Protein AF-A0A959EYP6-F1 (afdb_monomer)

Nearest PDB structures (foldseek):
  8vil-assembly1_A  TM=7.111E-01  e=5.397E-04  Crocosphaera subtropica ATCC 51142
  8vik-assembly1_A  TM=7.046E-01  e=1.154E-03  Crocosphaera subtropica ATCC 51142
  8vil-assembly2_B  TM=7.164E-01  e=3.180E-03  Crocosphaera subtropica ATCC 51142
  8vii-assembly1_A  TM=6.605E-01  e=1.798E-03  Crocosphaera subtropica ATCC 51142
  8vih-assembly1_A  TM=6.519E-01  e=2.468E-03  Crocosphaera subtropica ATCC 51142

Solvent-accessible surface area (backbone atoms only — not comparable to full-atom values): 14363 Å² total; per-residue (Å²): 119,64,68,58,50,51,51,52,49,52,52,50,57,52,53,74,69,47,93,65,81,89,85,44,71,69,59,52,52,53,50,50,53,53,50,52,52,54,53,53,55,52,49,56,56,49,53,55,53,49,52,54,52,48,50,54,55,59,64,66,68,76,74,82,93,79,92,71,98,80,84,87,73,93,78,86,52,73,64,63,59,48,52,51,50,50,50,50,50,53,50,51,52,50,52,49,52,50,53,54,51,51,51,52,55,54,52,68,72,69,63,87,74,89,70,80,82,61,67,38,82,43,69,46,50,76,47,75,44,56,49,51,84,76,46,75,91,72,66,53,82,89,30,55,78,54,43,82,44,79,42,70,70,48,69,46,64,73,58,73,65,21,28,50,61,49,45,52,52,18,66,76,71,70,47,82,73,60,62,54,89,85,75,60,69,42,90,37,64,58,49,82,69,53,74,68,52,56,46,51,50,23,51,49,52,16,68,75,64,74,46,92,53,66,80,75,53,72,68,55,46,50,40,53,74,57,42,46,84,72,40,82,77,90,96

Mean predicted aligned error: 16.3 Å

Structure (mmCIF, N/CA/C/O backbone):
data_AF-A0A959EYP6-F1
#
_entry.id   AF-A0A959EYP6-F1
#
loop_
_atom_site.group_PDB
_atom_site.id
_atom_site.type_symbol
_atom_site.label_atom_id
_atom_site.label_alt_id
_atom_site.label_comp_id
_atom_site.label_asym_id
_atom_site.label_entity_id
_atom_site.label_seq_id
_atom_site.pdbx_PDB_ins_code
_atom_site.Cartn_x
_atom_site.Cartn_y
_atom_site.Cartn_z
_atom_site.occupancy
_atom_site.B_iso_or_equiv
_atom_site.auth_seq_id
_atom_site.auth_comp_id
_atom_site.auth_asym_id
_atom_site.auth_atom_id
_atom_site.pdbx_PDB_model_num
ATOM 1 N N . PRO A 1 1 ? -10.376 -6.838 43.721 1.00 54.31 1 PRO A N 1
ATOM 2 C CA . PRO A 1 1 ? -9.322 -7.881 43.788 1.00 54.31 1 PRO A CA 1
ATOM 3 C C . PRO A 1 1 ? -9.730 -9.249 43.209 1.00 54.31 1 PRO A C 1
ATOM 5 O O . PRO A 1 1 ? -9.002 -9.771 42.375 1.00 54.31 1 PRO A O 1
ATOM 8 N N . GLU A 1 2 ? -10.848 -9.856 43.640 1.00 39.91 2 GLU A N 1
ATOM 9 C CA . GLU A 1 2 ? -11.304 -11.168 43.126 1.00 39.91 2 GLU A CA 1
ATOM 10 C C . GLU A 1 2 ? -12.416 -11.030 42.074 1.00 39.91 2 GLU A C 1
ATOM 12 O O . GLU A 1 2 ? -12.353 -11.661 41.026 1.00 39.91 2 GLU A O 1
ATOM 17 N N . THR A 1 3 ? -13.375 -10.130 42.299 1.00 39.12 3 THR A N 1
ATOM 18 C CA . THR A 1 3 ? -14.434 -9.770 41.338 1.00 39.12 3 THR A CA 1
ATOM 19 C C . THR A 1 3 ? -13.871 -9.179 40.048 1.00 39.12 3 THR A C 1
ATOM 21 O O . THR A 1 3 ? -14.223 -9.617 38.963 1.00 39.12 3 THR A O 1
ATOM 24 N N . GLU A 1 4 ? -12.924 -8.259 40.177 1.00 43.75 4 GLU A N 1
ATOM 25 C CA . GLU A 1 4 ? -12.146 -7.650 39.091 1.00 43.75 4 GLU A CA 1
ATOM 26 C C . GLU A 1 4 ? -11.368 -8.697 38.274 1.00 43.75 4 GLU A C 1
ATOM 28 O O . GLU A 1 4 ? -11.377 -8.696 37.048 1.00 43.75 4 GLU A O 1
ATOM 33 N N . ARG A 1 5 ? -10.773 -9.682 38.956 1.00 48.25 5 ARG A N 1
ATOM 34 C CA . ARG A 1 5 ? -10.039 -10.778 38.317 1.00 48.25 5 ARG A CA 1
ATOM 35 C C . ARG A 1 5 ? -10.971 -11.750 37.583 1.00 48.25 5 ARG A C 1
ATOM 37 O O . ARG A 1 5 ? -10.599 -12.270 36.535 1.00 48.25 5 ARG A O 1
ATOM 44 N N . LEU A 1 6 ? -12.172 -11.984 38.112 1.00 46.47 6 LEU A N 1
ATOM 45 C CA . LEU A 1 6 ? -13.208 -12.797 37.468 1.00 46.47 6 LEU A CA 1
ATOM 46 C C . LEU A 1 6 ? -13.852 -12.078 36.277 1.00 46.47 6 LEU A C 1
ATOM 48 O O . LEU A 1 6 ? -14.117 -12.723 35.267 1.00 46.47 6 LEU A O 1
ATOM 52 N N . ALA A 1 7 ? -14.066 -10.764 36.372 1.00 46.81 7 ALA A N 1
ATOM 53 C CA . ALA A 1 7 ? -14.532 -9.941 35.259 1.00 46.81 7 ALA A CA 1
ATOM 54 C C . ALA A 1 7 ? -13.510 -9.956 34.117 1.00 46.81 7 ALA A C 1
ATOM 56 O O . ALA A 1 7 ? -13.865 -10.260 32.981 1.00 46.81 7 ALA A O 1
ATOM 57 N N . ARG A 1 8 ? -12.227 -9.767 34.444 1.00 52.91 8 ARG A N 1
ATOM 58 C CA . ARG A 1 8 ? -11.123 -9.868 33.486 1.00 52.91 8 ARG A CA 1
ATOM 59 C C . ARG A 1 8 ? -11.062 -11.232 32.800 1.00 52.91 8 ARG A C 1
ATOM 61 O O . ARG A 1 8 ? -10.976 -11.298 31.581 1.00 52.91 8 ARG A O 1
ATOM 68 N N . GLN A 1 9 ? -11.165 -12.321 33.564 1.00 56.22 9 GLN A N 1
ATOM 69 C CA . GLN A 1 9 ? -11.183 -13.668 32.988 1.00 56.22 9 GLN A CA 1
ATOM 70 C C . GLN A 1 9 ? -12.395 -13.881 32.069 1.00 56.22 9 GLN A C 1
ATOM 72 O O . GLN A 1 9 ? -12.248 -14.448 30.997 1.00 56.22 9 GLN A O 1
ATOM 77 N N . ALA A 1 10 ? -13.576 -13.389 32.450 1.00 50.47 10 ALA A N 1
ATOM 78 C CA . ALA A 1 10 ? -14.779 -13.523 31.633 1.00 50.47 10 ALA A CA 1
ATOM 79 C C . ALA A 1 10 ? -14.700 -12.729 30.317 1.00 50.47 10 ALA A C 1
ATOM 81 O O . ALA A 1 10 ? -15.213 -13.196 29.304 1.00 50.47 10 ALA A O 1
ATOM 82 N N . VAL A 1 11 ? -14.051 -11.560 30.314 1.00 53.75 11 VAL A N 1
ATOM 83 C CA . VAL A 1 11 ? -13.790 -10.781 29.091 1.00 53.75 11 VAL A CA 1
ATOM 84 C C . VAL A 1 11 ? -12.824 -11.529 28.174 1.00 53.75 11 VAL A C 1
ATOM 86 O O . VAL A 1 11 ? -13.101 -11.657 26.985 1.00 53.75 11 VAL A O 1
ATOM 89 N N . LEU A 1 12 ? -11.739 -12.079 28.726 1.00 55.91 12 LEU A N 1
ATOM 90 C CA . LEU A 1 12 ? -10.779 -12.883 27.964 1.00 55.91 12 LEU A CA 1
ATOM 91 C C . LEU A 1 12 ? -11.432 -14.131 27.357 1.00 55.91 12 LEU A C 1
ATOM 93 O O . LEU A 1 12 ? -11.252 -14.388 26.173 1.00 55.91 12 LEU A O 1
ATOM 97 N N . ASP A 1 13 ? -12.267 -14.843 28.118 1.00 60.34 13 ASP A N 1
ATOM 98 C CA . ASP A 1 13 ? -12.989 -16.024 27.629 1.00 60.34 13 ASP A CA 1
ATOM 99 C C . ASP A 1 13 ? -13.982 -15.672 26.497 1.00 60.34 13 ASP A C 1
ATOM 101 O O . ASP A 1 13 ? -14.207 -16.473 25.588 1.00 60.34 13 ASP A O 1
ATOM 105 N N . VAL A 1 14 ? -14.590 -14.477 26.532 1.00 55.47 14 VAL A N 1
ATOM 106 C CA . VAL A 1 14 ? -15.456 -13.980 25.446 1.00 55.47 14 VAL A CA 1
ATOM 107 C C . VAL A 1 14 ? -14.628 -13.619 24.216 1.00 55.47 14 VAL A C 1
ATOM 109 O O . VAL A 1 14 ? -15.027 -13.967 23.108 1.00 55.47 14 VAL A O 1
ATOM 112 N N . LEU A 1 15 ? -13.477 -12.973 24.391 1.00 53.00 15 LEU A N 1
ATOM 113 C CA . LEU A 1 15 ? -12.586 -12.610 23.289 1.00 53.00 15 LEU A CA 1
ATOM 114 C C . LEU A 1 15 ? -11.995 -13.839 22.592 1.00 53.00 15 LEU A C 1
ATOM 116 O O . LEU A 1 15 ? -12.003 -13.885 21.368 1.00 53.00 15 LEU A O 1
ATOM 120 N N . ASP A 1 16 ? -11.597 -14.866 23.346 1.00 56.09 16 ASP A N 1
ATOM 121 C CA . ASP A 1 16 ? -11.135 -16.149 22.796 1.00 56.09 16 ASP A CA 1
ATOM 122 C C . ASP A 1 16 ? -12.247 -16.908 22.045 1.00 56.09 16 ASP A C 1
ATOM 124 O O . ASP A 1 16 ? -11.967 -17.759 21.201 1.00 56.09 16 ASP A O 1
ATOM 128 N N . SER A 1 17 ? -13.520 -16.608 22.330 1.00 53.38 17 SER A N 1
ATOM 129 C CA . SER A 1 17 ? -14.670 -17.204 21.632 1.00 53.38 17 SER A CA 1
ATOM 130 C C . SER A 1 17 ? -15.041 -16.504 20.319 1.00 53.38 17 SER A C 1
ATOM 132 O O . SER A 1 17 ? -15.872 -17.017 19.565 1.00 53.38 17 SER A O 1
ATOM 134 N N . ILE A 1 18 ? -14.443 -15.342 20.040 1.00 51.62 18 ILE A N 1
ATOM 135 C CA . ILE A 1 18 ? -14.612 -14.599 18.793 1.00 51.62 18 ILE A CA 1
ATOM 136 C C . ILE A 1 18 ? -13.384 -14.909 17.931 1.00 51.62 18 ILE A C 1
ATOM 138 O O . ILE A 1 18 ? -12.280 -14.480 18.249 1.00 51.62 18 ILE A O 1
ATOM 142 N N . GLU A 1 19 ? -13.560 -15.656 16.835 1.00 48.25 19 GLU A N 1
ATOM 143 C CA . GLU A 1 19 ? -12.498 -15.883 15.841 1.00 48.25 19 GLU A CA 1
ATOM 144 C C . GLU A 1 19 ? -12.135 -14.550 15.160 1.00 48.25 19 GLU A C 1
ATOM 146 O O . GLU A 1 19 ? -12.666 -14.196 14.108 1.00 48.25 19 GLU A O 1
ATOM 151 N N . LEU A 1 20 ? -11.248 -13.775 15.785 1.00 49.91 20 LEU A N 1
ATOM 152 C CA . LEU A 1 20 ? -10.621 -12.609 15.175 1.00 49.91 20 LEU A CA 1
ATOM 153 C C . LEU A 1 20 ? -9.394 -13.072 14.376 1.00 49.91 20 LEU A C 1
ATOM 155 O O . LEU A 1 20 ? -8.594 -13.847 14.912 1.00 49.91 20 LEU A O 1
ATOM 159 N N . PRO A 1 21 ? -9.215 -12.599 13.127 1.00 47.72 21 PRO A N 1
ATOM 160 C CA . PRO A 1 21 ? -8.105 -13.009 12.271 1.00 47.72 21 PRO A CA 1
ATOM 161 C C . PRO A 1 21 ? -6.759 -12.859 12.994 1.00 47.72 21 PRO A C 1
ATOM 163 O O . PRO A 1 21 ? -6.521 -11.881 13.702 1.00 47.72 21 PRO A O 1
ATOM 166 N N . ASP A 1 22 ? -5.902 -13.869 12.843 1.00 48.78 22 ASP A N 1
ATOM 167 C CA . ASP A 1 22 ? -4.800 -14.185 13.765 1.00 48.78 22 ASP A CA 1
ATOM 168 C C . ASP A 1 22 ? -3.642 -13.172 13.836 1.00 48.78 22 ASP A C 1
ATOM 170 O O . ASP A 1 22 ? -2.772 -13.279 14.699 1.00 48.78 22 ASP A O 1
ATOM 174 N N . ASP A 1 23 ? -3.642 -12.134 13.004 1.00 49.34 23 ASP A N 1
ATOM 175 C CA . ASP A 1 23 ? -2.465 -11.294 12.791 1.00 49.34 23 ASP A CA 1
ATOM 176 C C . ASP A 1 23 ? -2.625 -9.868 13.338 1.00 49.34 23 ASP A C 1
ATOM 178 O O . ASP A 1 23 ? -2.729 -8.898 12.591 1.00 49.34 23 ASP A O 1
ATOM 182 N N . SER A 1 24 ? -2.610 -9.727 14.666 1.00 55.03 24 SER A N 1
ATOM 183 C CA . SER A 1 24 ? -1.741 -8.761 15.371 1.00 55.03 24 SER A CA 1
ATOM 184 C C . SER A 1 24 ? -2.086 -8.702 16.864 1.00 55.03 24 SER A C 1
ATOM 186 O O . SER A 1 24 ? -3.067 -8.112 17.317 1.00 55.03 24 SER A O 1
ATOM 188 N N . PHE A 1 25 ? -1.221 -9.300 17.678 1.00 53.19 25 PHE A N 1
ATOM 189 C CA . PHE A 1 25 ? -1.326 -9.298 19.139 1.00 53.19 25 PHE A CA 1
ATOM 190 C C . PHE A 1 25 ? -1.466 -7.881 19.738 1.00 53.19 25 PHE A C 1
ATOM 192 O O . PHE A 1 25 ? -2.203 -7.681 20.697 1.00 53.19 25 PHE A O 1
ATOM 199 N N . ALA A 1 26 ? -0.833 -6.874 19.125 1.00 50.81 26 ALA A N 1
ATOM 200 C CA . ALA A 1 26 ? -0.925 -5.477 19.556 1.00 50.81 26 ALA A CA 1
ATOM 201 C C . ALA A 1 26 ? -2.338 -4.882 19.395 1.00 50.81 26 ALA A C 1
ATOM 203 O O . ALA A 1 26 ? -2.770 -4.079 20.223 1.00 50.81 26 ALA A O 1
ATOM 204 N N . GLN A 1 27 ? -3.076 -5.295 18.362 1.00 53.69 27 GLN A N 1
ATOM 205 C CA . GLN A 1 27 ? -4.458 -4.875 18.147 1.00 53.69 27 GLN A CA 1
ATOM 206 C C . GLN A 1 27 ? -5.393 -5.591 19.132 1.00 53.69 27 GLN A C 1
ATOM 208 O O . GLN A 1 27 ? -6.280 -4.948 19.691 1.00 53.69 27 GLN A O 1
ATOM 213 N N . ARG A 1 28 ? -5.113 -6.868 19.453 1.00 55.03 28 ARG A N 1
ATOM 214 C CA . ARG A 1 28 ? -5.799 -7.615 20.526 1.00 55.03 28 ARG A CA 1
ATOM 215 C C . ARG A 1 28 ? -5.610 -6.951 21.896 1.00 55.03 28 ARG A C 1
ATOM 217 O O . ARG A 1 28 ? -6.592 -6.735 22.595 1.00 55.03 28 ARG A O 1
ATOM 224 N N . GLU A 1 29 ? -4.391 -6.558 22.273 1.00 56.94 29 GLU A N 1
ATOM 225 C CA . GLU A 1 29 ? -4.152 -5.916 23.578 1.00 56.94 29 GLU A CA 1
ATOM 226 C C . GLU A 1 29 ? -4.793 -4.526 23.694 1.00 56.94 29 GLU A C 1
ATOM 228 O O . GLU A 1 29 ? -5.364 -4.200 24.736 1.00 56.94 29 GLU A O 1
ATOM 233 N N . ARG A 1 30 ? -4.776 -3.716 22.625 1.00 59.47 30 ARG A N 1
ATOM 234 C CA . ARG A 1 30 ? -5.478 -2.419 22.614 1.00 59.47 30 ARG A CA 1
ATOM 235 C C . ARG A 1 30 ? -7.000 -2.591 22.703 1.00 59.47 30 ARG A C 1
ATOM 237 O O . ARG A 1 30 ? -7.659 -1.806 23.380 1.00 59.47 30 ARG A O 1
ATOM 244 N N . GLN A 1 31 ? -7.551 -3.625 22.065 1.00 56.88 31 GLN A N 1
ATOM 245 C CA . GLN A 1 31 ? -8.975 -3.966 22.149 1.00 56.88 31 GLN A CA 1
ATOM 246 C C . GLN A 1 31 ? -9.376 -4.454 23.542 1.00 56.88 31 GLN A C 1
ATOM 248 O O . GLN A 1 31 ? -10.406 -4.020 24.055 1.00 56.88 31 GLN A O 1
ATOM 253 N N . VAL A 1 32 ? -8.555 -5.299 24.175 1.00 57.94 32 VAL A N 1
ATOM 254 C CA . VAL A 1 32 ? -8.756 -5.720 25.569 1.00 57.94 32 VAL A CA 1
ATOM 255 C C . VAL A 1 32 ? -8.767 -4.497 26.482 1.00 57.94 32 VAL A C 1
ATOM 257 O O . VAL A 1 32 ? -9.694 -4.355 27.266 1.00 57.94 32 VAL A O 1
ATOM 260 N N . ALA A 1 33 ? -7.812 -3.574 26.333 1.00 56.06 33 ALA A N 1
ATOM 261 C CA . ALA A 1 33 ? -7.723 -2.383 27.179 1.00 56.06 33 ALA A CA 1
ATOM 262 C C . ALA A 1 33 ? -8.930 -1.433 27.028 1.00 56.06 33 ALA A C 1
ATOM 264 O O . ALA A 1 33 ? -9.435 -0.911 28.020 1.00 56.06 33 ALA A O 1
ATOM 265 N N . LEU A 1 34 ? -9.423 -1.227 25.801 1.00 55.81 34 LEU A N 1
ATOM 266 C CA . LEU A 1 34 ? -10.616 -0.409 25.537 1.00 55.81 34 LEU A CA 1
ATOM 267 C C . LEU A 1 34 ? -11.893 -1.046 26.100 1.00 55.81 34 LEU A C 1
ATOM 269 O O . LEU A 1 34 ? -12.722 -0.352 26.689 1.00 55.81 34 LEU A O 1
ATOM 273 N N . LEU A 1 35 ? -12.038 -2.365 25.948 1.00 52.84 35 LEU A N 1
ATOM 274 C CA . LEU A 1 35 ? -13.171 -3.109 26.497 1.00 52.84 35 LEU A CA 1
ATOM 275 C C . LEU A 1 35 ? -13.115 -3.177 28.026 1.00 52.84 35 LEU A C 1
ATOM 277 O O . LEU A 1 35 ? -14.147 -3.002 28.666 1.00 52.84 35 LEU A O 1
ATOM 281 N N . GLU A 1 36 ? -11.933 -3.374 28.617 1.00 56.97 36 GLU A N 1
ATOM 282 C CA . GLU A 1 36 ? -11.720 -3.299 30.067 1.00 56.97 36 GLU A CA 1
ATOM 283 C C . GLU A 1 36 ? -12.153 -1.920 30.595 1.00 56.97 36 GLU A C 1
ATOM 285 O O . GLU A 1 36 ? -12.961 -1.857 31.520 1.00 56.97 36 GLU A O 1
ATOM 290 N N . GLN A 1 37 ? -11.734 -0.825 29.946 1.00 57.34 37 GLN A N 1
ATOM 291 C CA . GLN A 1 37 ? -12.119 0.536 30.336 1.00 57.34 37 GLN A CA 1
ATOM 292 C C . GLN A 1 37 ? -13.635 0.782 30.233 1.00 57.34 37 GLN A C 1
ATOM 294 O O . GLN A 1 37 ? -14.226 1.401 31.117 1.00 57.34 37 GLN A O 1
ATOM 299 N N . GLN A 1 38 ? -14.286 0.308 29.166 1.00 52.31 38 GLN A N 1
ATOM 300 C CA . GLN A 1 38 ? -15.735 0.471 28.987 1.00 52.31 38 GLN A CA 1
ATOM 301 C C . GLN A 1 38 ? -16.544 -0.366 29.982 1.00 52.31 38 GLN A C 1
ATOM 303 O O . GLN A 1 38 ? -17.530 0.128 30.530 1.00 52.31 38 GLN A O 1
ATOM 308 N N . VAL A 1 39 ? -16.121 -1.605 30.246 1.00 51.75 39 VAL A N 1
ATOM 309 C CA . VAL A 1 39 ? -16.755 -2.473 31.247 1.00 51.75 39 VAL A CA 1
ATOM 310 C C . VAL A 1 39 ? -16.624 -1.865 32.645 1.00 51.75 39 VAL A C 1
ATOM 312 O O . VAL A 1 39 ? -17.604 -1.849 33.391 1.00 51.75 39 VAL A O 1
ATOM 315 N N . GLU A 1 40 ? -15.460 -1.313 32.990 1.00 50.97 40 GLU A N 1
ATOM 316 C CA . GLU A 1 40 ? -15.213 -0.683 34.291 1.00 50.97 40 GLU A CA 1
ATOM 317 C C . GLU A 1 40 ? -16.083 0.569 34.505 1.00 50.97 40 GLU A C 1
ATOM 319 O O . GLU A 1 40 ? -16.721 0.697 35.550 1.00 50.97 40 GLU A O 1
ATOM 324 N N . LEU A 1 41 ? -16.236 1.414 33.478 1.00 50.19 41 LEU A N 1
ATOM 325 C CA . LEU A 1 41 ? -17.140 2.573 33.512 1.00 50.19 41 LEU A CA 1
ATOM 326 C C . LEU A 1 41 ? -18.612 2.167 33.697 1.00 50.19 41 LEU A C 1
ATOM 328 O O . LEU A 1 41 ? -19.322 2.761 34.506 1.00 50.19 41 LEU A O 1
ATOM 332 N N . THR A 1 42 ? -19.072 1.121 33.000 1.00 45.25 42 THR A N 1
ATOM 333 C CA . THR A 1 42 ? -20.451 0.625 33.171 1.00 45.25 42 THR A CA 1
ATOM 334 C C . THR A 1 42 ? -20.697 -0.019 34.538 1.00 45.25 42 THR A C 1
ATOM 336 O O . THR A 1 42 ? -21.812 0.045 35.057 1.00 45.25 42 THR A O 1
ATOM 339 N N . ALA A 1 43 ? -19.671 -0.613 35.155 1.00 47.00 43 ALA A N 1
ATOM 340 C CA . ALA A 1 43 ? -19.783 -1.201 36.486 1.00 47.00 43 ALA A CA 1
ATOM 341 C C . ALA A 1 43 ? -19.947 -0.129 37.580 1.00 47.00 43 ALA A C 1
ATOM 343 O O . ALA A 1 43 ? -20.744 -0.327 38.499 1.00 47.00 43 ALA A O 1
ATOM 344 N N . GLU A 1 44 ? -19.264 1.017 37.465 1.00 50.28 44 GLU A N 1
ATOM 345 C CA . GLU A 1 44 ? -19.428 2.146 38.397 1.00 50.28 44 GLU A CA 1
ATOM 346 C C . GLU A 1 44 ? -20.816 2.811 38.287 1.00 50.28 44 GLU A C 1
ATOM 348 O O . GLU A 1 44 ? -21.425 3.173 39.303 1.00 50.28 44 GLU A O 1
ATOM 353 N N . GLU A 1 45 ? -21.365 2.934 37.073 1.00 50.78 45 GLU A N 1
ATOM 354 C CA . GLU A 1 45 ? -22.713 3.481 36.860 1.00 50.78 45 GLU A CA 1
ATOM 355 C C . GLU A 1 45 ? -23.809 2.563 37.431 1.00 50.78 45 GLU A C 1
ATOM 357 O O . GLU A 1 45 ? -24.723 3.035 38.116 1.00 50.78 45 GLU A O 1
ATOM 362 N N . GLU A 1 46 ? -23.702 1.241 37.256 1.00 51.56 46 GLU A N 1
ATOM 363 C CA . GLU A 1 46 ? -24.690 0.316 37.825 1.00 51.56 46 GLU A CA 1
ATOM 364 C C . GLU A 1 46 ? -24.574 0.178 39.352 1.00 51.56 46 GLU A C 1
ATOM 366 O O . GLU A 1 46 ? -25.595 0.051 40.032 1.00 51.56 46 GLU A O 1
ATOM 371 N N . GLU A 1 47 ? -23.372 0.241 39.938 1.00 49.84 47 GLU A N 1
ATOM 372 C CA . GLU A 1 47 ? -23.202 0.138 41.396 1.00 49.84 47 GLU A CA 1
ATOM 373 C C . GLU A 1 47 ? -23.802 1.356 42.131 1.00 49.84 47 GLU A C 1
ATOM 375 O O . GLU A 1 47 ? -24.404 1.230 43.211 1.00 49.84 47 GLU A O 1
ATOM 380 N N . THR A 1 48 ? -23.735 2.540 41.515 1.00 50.84 48 THR A N 1
ATOM 381 C CA . THR A 1 48 ? -24.351 3.764 42.051 1.00 50.84 48 THR A CA 1
ATOM 382 C C . THR A 1 48 ? -25.878 3.752 41.935 1.00 50.84 48 THR A C 1
ATOM 384 O O . THR A 1 48 ? -26.564 4.095 42.906 1.00 50.84 48 THR A O 1
ATOM 387 N N . GLU A 1 49 ? -26.447 3.267 40.828 1.00 52.09 49 GLU A N 1
ATOM 388 C CA . GLU A 1 49 ? -27.901 3.091 40.715 1.00 52.09 49 GLU A CA 1
ATOM 389 C C . GLU A 1 49 ? -28.428 1.985 41.640 1.00 52.09 49 GLU A C 1
ATOM 391 O O . GLU A 1 49 ? -29.443 2.160 42.328 1.00 52.09 49 GLU A O 1
ATOM 396 N N . PHE A 1 50 ? -27.727 0.853 41.726 1.00 39.56 50 PHE A N 1
ATOM 397 C CA . PHE A 1 50 ? -28.164 -0.289 42.524 1.00 39.56 50 PHE A CA 1
ATOM 398 C C . PHE A 1 50 ? -28.112 0.014 44.024 1.00 39.56 50 PHE A C 1
ATOM 400 O O . PHE A 1 50 ? -29.055 -0.315 44.751 1.00 39.56 50 PHE A O 1
ATOM 407 N N . SER A 1 51 ? -27.071 0.708 44.496 1.00 42.41 51 SER A N 1
ATOM 408 C CA . SER A 1 51 ? -26.976 1.168 45.888 1.00 42.41 51 SER A CA 1
ATOM 409 C C . SER A 1 51 ? -28.067 2.189 46.239 1.00 42.41 51 SER A C 1
ATOM 411 O O . SER A 1 51 ? -28.665 2.097 47.318 1.00 42.41 51 SER A O 1
ATOM 413 N N . ALA A 1 52 ? -28.427 3.088 45.317 1.00 48.75 52 ALA A N 1
ATOM 414 C CA . ALA A 1 52 ? -29.528 4.035 45.495 1.00 48.75 52 ALA A CA 1
ATOM 415 C C . ALA A 1 52 ? -30.904 3.340 45.571 1.00 48.75 52 ALA A C 1
ATOM 417 O O . ALA A 1 52 ? -31.751 3.695 46.404 1.00 48.75 52 ALA A O 1
ATOM 418 N N . VAL A 1 53 ? -31.131 2.313 44.748 1.00 48.41 53 VAL A N 1
ATOM 419 C CA . VAL A 1 53 ? -32.362 1.505 44.751 1.00 48.41 53 VAL A CA 1
ATOM 420 C C . VAL A 1 53 ? -32.457 0.648 46.017 1.00 48.41 53 VAL A C 1
ATOM 422 O O . VAL A 1 53 ? -33.526 0.581 46.637 1.00 48.41 53 VAL A O 1
ATOM 425 N N . LEU A 1 54 ? -31.348 0.038 46.452 1.00 41.88 54 LEU A N 1
ATOM 426 C CA . LEU A 1 54 ? -31.289 -0.731 47.696 1.00 41.88 54 LEU A CA 1
ATOM 427 C C . LEU A 1 54 ? -31.527 0.162 48.917 1.00 41.88 54 LEU A C 1
ATOM 429 O O . LEU A 1 54 ? -32.294 -0.219 49.799 1.00 41.88 54 LEU A O 1
ATOM 433 N N . ALA A 1 55 ? -30.941 1.362 48.955 1.00 48.06 55 ALA A N 1
ATOM 434 C CA . ALA A 1 55 ? -31.138 2.324 50.038 1.00 48.06 55 ALA A CA 1
ATOM 435 C C . ALA A 1 55 ? -32.601 2.787 50.139 1.00 48.06 55 ALA A C 1
ATOM 437 O O . ALA A 1 55 ? -33.155 2.845 51.239 1.00 48.06 55 ALA A O 1
ATOM 438 N N . ARG A 1 56 ? -33.278 3.030 49.004 1.00 51.62 56 ARG A N 1
ATOM 439 C CA . ARG A 1 56 ? -34.717 3.359 48.983 1.00 51.62 56 ARG A CA 1
ATOM 440 C C . ARG A 1 56 ? -35.586 2.192 49.452 1.00 51.62 56 ARG A C 1
ATOM 442 O O . ARG A 1 56 ? -36.508 2.399 50.237 1.00 51.62 56 ARG A O 1
ATOM 449 N N . LYS A 1 57 ? -35.287 0.959 49.029 1.00 42.31 57 LYS A N 1
ATOM 450 C CA . LYS A 1 57 ? -36.038 -0.237 49.458 1.00 42.31 57 LYS A CA 1
ATOM 451 C C . LYS A 1 57 ? -35.793 -0.612 50.921 1.00 42.31 57 LYS A C 1
ATOM 453 O O . LYS A 1 57 ? -36.735 -1.007 51.601 1.00 42.31 57 LYS A O 1
ATOM 458 N N . LEU A 1 58 ? -34.566 -0.465 51.419 1.00 41.66 58 LEU A N 1
ATOM 459 C CA . LEU A 1 58 ? -34.229 -0.718 52.822 1.00 41.66 58 LEU A CA 1
ATOM 460 C C . LEU A 1 58 ? -34.748 0.391 53.749 1.00 41.66 58 LEU A C 1
ATOM 462 O O . LEU A 1 58 ? -35.159 0.089 54.867 1.00 41.66 58 LEU A O 1
ATOM 466 N N . GLY A 1 59 ? -34.834 1.638 53.273 1.00 40.75 59 GLY A N 1
ATOM 467 C CA . GLY A 1 59 ? -35.502 2.737 53.980 1.00 40.75 59 GLY A CA 1
ATOM 468 C C . GLY A 1 59 ? -37.027 2.581 54.073 1.00 40.75 59 GLY A C 1
ATOM 469 O O . GLY A 1 59 ? -37.628 3.012 55.053 1.00 40.75 59 GLY A O 1
ATOM 470 N N . LEU A 1 60 ? -37.656 1.907 53.103 1.00 39.75 60 LEU A N 1
ATOM 471 C CA . LEU A 1 60 ? -39.105 1.650 53.079 1.00 39.75 60 LEU A CA 1
ATOM 472 C C . LEU A 1 60 ? -39.551 0.436 53.914 1.00 39.75 60 LEU A C 1
ATOM 4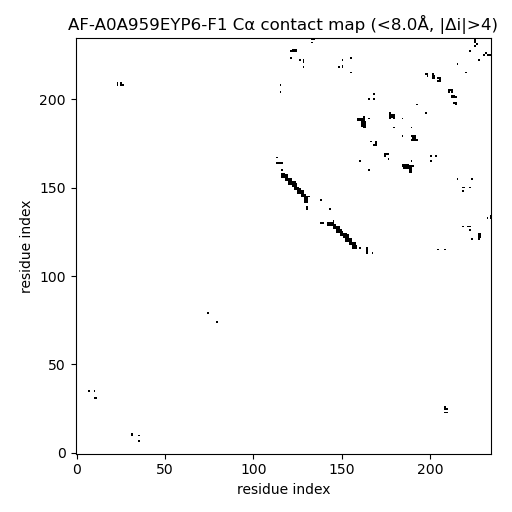74 O O . LEU A 1 60 ? -40.743 0.273 54.159 1.00 39.75 60 LEU A O 1
ATOM 478 N N . LEU A 1 61 ? -38.625 -0.398 54.398 1.00 40.22 61 LEU A N 1
ATOM 479 C CA . LEU A 1 61 ? -38.937 -1.556 55.252 1.00 40.22 61 LEU A CA 1
ATOM 480 C C . LEU A 1 61 ? -38.932 -1.231 56.758 1.00 40.22 61 LEU A C 1
ATOM 482 O O . LEU A 1 61 ? -39.145 -2.112 57.593 1.00 40.22 61 LEU A O 1
ATOM 486 N N . GLY A 1 62 ? -38.739 0.038 57.120 1.00 41.56 62 GLY A N 1
ATOM 487 C CA . GLY A 1 62 ? -38.769 0.536 58.493 1.00 41.56 62 GLY A CA 1
ATOM 488 C C . GLY A 1 62 ? -40.169 0.865 59.016 1.00 41.56 62 GLY A C 1
ATOM 489 O O . GLY A 1 62 ? -40.358 1.936 59.581 1.00 41.56 62 GLY A O 1
ATOM 490 N N . GLY A 1 63 ? -41.164 -0.010 58.848 1.00 45.94 63 GLY A N 1
ATOM 491 C CA . GLY A 1 63 ? -42.467 0.224 59.474 1.00 45.94 63 GLY A CA 1
ATOM 492 C C . GLY A 1 63 ? -43.592 -0.688 59.009 1.00 45.94 63 GLY A C 1
ATOM 493 O O . GLY A 1 63 ? -44.256 -0.384 58.033 1.00 45.94 63 GLY A O 1
ATOM 494 N N . GLN A 1 64 ? -43.857 -1.759 59.756 1.00 34.66 64 GLN A N 1
ATOM 495 C CA . GLN A 1 64 ? -45.134 -1.960 60.454 1.00 34.66 64 GLN A CA 1
ATOM 496 C C . GLN A 1 64 ? -45.109 -3.282 61.235 1.00 34.66 64 GLN A C 1
ATOM 498 O O . GLN A 1 64 ? -44.790 -4.351 60.720 1.00 34.66 64 GLN A O 1
ATOM 503 N N . LYS A 1 65 ? -45.440 -3.180 62.526 1.00 47.03 65 LYS A N 1
ATOM 504 C CA . LYS A 1 65 ? -45.790 -4.300 63.399 1.00 47.03 65 LYS A CA 1
ATOM 505 C C . LYS A 1 65 ? -47.200 -4.756 63.035 1.00 47.03 65 LYS A C 1
ATOM 507 O O . LYS A 1 65 ? -48.117 -4.000 63.314 1.00 47.03 65 LYS A O 1
ATOM 512 N N . GLU A 1 66 ? -47.378 -6.002 62.614 1.00 41.25 66 GLU A N 1
ATOM 513 C CA . GLU A 1 66 ? -48.565 -6.776 62.990 1.00 41.25 66 GLU A CA 1
ATOM 514 C C . GLU A 1 66 ? -48.182 -8.233 63.261 1.00 41.25 66 GLU A C 1
ATOM 516 O O . GLU A 1 66 ? -47.511 -8.902 62.476 1.00 41.25 66 GLU A O 1
ATOM 521 N N . LYS A 1 67 ? -48.556 -8.687 64.460 1.00 46.69 67 LYS A N 1
ATOM 522 C CA . LYS A 1 67 ? -48.440 -10.066 64.929 1.00 46.69 67 LYS A CA 1
ATOM 523 C C . LYS A 1 67 ? -49.681 -10.814 64.440 1.00 46.69 67 LYS A C 1
ATOM 525 O O . LYS A 1 67 ? -50.771 -10.530 64.920 1.00 46.69 67 LYS A O 1
ATOM 530 N N . GLY A 1 68 ? -49.504 -11.773 63.539 1.00 37.03 68 GLY A N 1
ATOM 531 C CA . GLY A 1 68 ? -50.542 -12.715 63.126 1.00 37.03 68 GLY A CA 1
ATOM 532 C C . GLY A 1 68 ? -49.936 -14.102 62.939 1.00 37.03 68 GLY A C 1
ATOM 533 O O . GLY A 1 68 ? -48.896 -14.245 62.299 1.00 37.03 68 GLY A O 1
ATOM 534 N N . ASP A 1 69 ? -50.547 -1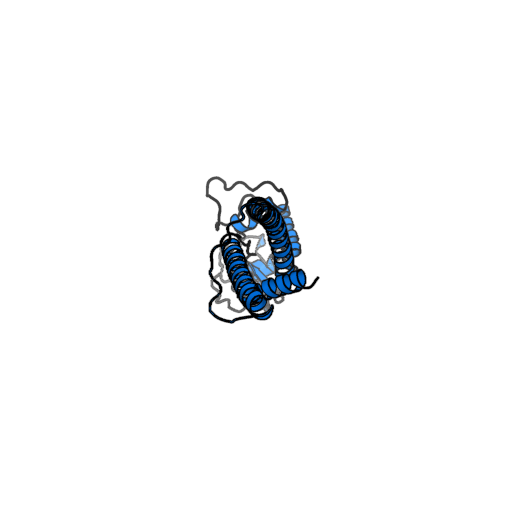5.100 63.568 1.00 46.38 69 ASP A N 1
ATOM 535 C CA . ASP A 1 69 ? -50.051 -16.465 63.758 1.00 46.38 69 ASP A CA 1
ATOM 536 C C . ASP A 1 69 ? -49.778 -17.227 62.450 1.00 46.38 69 ASP A C 1
ATOM 538 O O . ASP A 1 69 ? -50.654 -17.883 61.891 1.00 46.38 69 ASP A O 1
ATOM 542 N N . PHE A 1 70 ? -48.522 -17.209 61.999 1.00 40.31 70 PHE A N 1
ATOM 543 C CA . PHE A 1 70 ? -48.079 -17.906 60.784 1.00 40.31 70 PHE A CA 1
ATOM 544 C C . PHE A 1 70 ? -46.894 -18.863 61.030 1.00 40.31 70 PHE A C 1
ATOM 546 O O . PHE A 1 70 ? -46.043 -19.069 60.172 1.00 40.31 70 PHE A O 1
ATOM 553 N N . TRP A 1 71 ? -46.789 -19.455 62.225 1.00 38.00 71 TRP A N 1
ATOM 554 C CA . TRP A 1 71 ? -45.692 -20.370 62.582 1.00 38.00 71 TRP A CA 1
ATOM 555 C C . TRP A 1 71 ? -46.223 -21.718 63.064 1.00 38.00 71 TRP A C 1
ATOM 557 O O . TRP A 1 71 ? -46.187 -22.033 64.251 1.00 38.00 71 TRP A O 1
ATOM 567 N N . LYS A 1 72 ? -46.716 -22.532 62.126 1.00 40.00 72 LYS A N 1
ATOM 568 C CA . LYS A 1 72 ? -47.150 -23.908 62.408 1.00 40.00 72 LYS A CA 1
ATOM 569 C C . LYS A 1 72 ? -46.487 -24.977 61.539 1.00 40.00 72 LYS A C 1
ATOM 571 O O . LYS A 1 72 ? -47.026 -26.061 61.450 1.00 40.00 72 LYS A O 1
ATOM 576 N N . TYR A 1 73 ? -45.308 -24.737 60.961 1.00 47.62 73 TYR A N 1
ATOM 577 C CA . TYR A 1 73 ? -44.442 -25.825 60.483 1.00 47.62 73 TYR A CA 1
ATOM 578 C C . TYR A 1 73 ? -42.972 -25.519 60.785 1.00 47.62 73 TYR A C 1
ATOM 580 O O . TYR A 1 73 ? -42.441 -24.461 60.451 1.00 47.62 73 TYR A O 1
ATOM 588 N N . GLY A 1 74 ? -42.338 -26.439 61.514 1.00 46.69 74 GLY A N 1
ATOM 589 C CA . GLY A 1 74 ? -40.994 -26.300 62.054 1.00 46.69 74 GLY A CA 1
ATOM 590 C C . GLY A 1 74 ? -39.913 -26.433 60.990 1.00 46.69 74 GLY A C 1
ATOM 591 O O . GLY A 1 74 ? -39.470 -27.533 60.694 1.00 46.69 74 GLY A O 1
ATOM 592 N N . TRP A 1 75 ? -39.426 -25.296 60.505 1.00 37.41 75 TRP A N 1
ATOM 593 C CA . TRP A 1 75 ? -38.052 -25.128 60.031 1.00 37.41 75 TRP A CA 1
ATOM 594 C C . TRP A 1 75 ? -37.403 -24.047 60.892 1.00 37.41 75 TRP A C 1
ATOM 596 O O . TRP A 1 75 ? -37.373 -22.860 60.575 1.00 37.41 75 TRP A O 1
ATOM 606 N N . ARG A 1 76 ? -36.947 -24.460 62.075 1.00 54.88 76 ARG A N 1
ATOM 607 C CA . ARG A 1 76 ? -36.131 -23.624 62.949 1.00 54.88 76 ARG A CA 1
ATOM 608 C C . ARG A 1 76 ? -34.698 -23.687 62.448 1.00 54.88 76 ARG A C 1
ATOM 610 O O . ARG A 1 76 ? -34.076 -24.740 62.481 1.00 54.88 76 ARG A O 1
ATOM 617 N N . GLY A 1 77 ? -34.151 -22.537 62.088 1.00 51.03 77 GLY A N 1
ATOM 618 C CA . GLY A 1 77 ? -32.711 -22.356 62.076 1.00 51.03 77 GLY A CA 1
ATOM 619 C C . GLY A 1 77 ? -32.260 -21.485 60.930 1.00 51.03 77 GLY A C 1
ATOM 620 O O . GLY A 1 77 ? -32.657 -21.685 59.791 1.00 51.03 77 GLY A O 1
ATOM 621 N N . ARG A 1 78 ? -31.401 -20.530 61.273 1.00 57.75 78 ARG A N 1
ATOM 622 C CA . ARG A 1 78 ? -30.445 -19.781 60.444 1.00 57.75 78 ARG A CA 1
ATOM 623 C C . ARG A 1 78 ? -30.197 -20.336 59.024 1.00 57.75 78 ARG A C 1
ATOM 625 O O . ARG A 1 78 ? -30.177 -19.559 58.081 1.00 57.75 78 ARG A O 1
ATOM 632 N N . TRP A 1 79 ? -30.103 -21.654 58.870 1.00 48.34 79 TRP A N 1
ATOM 633 C CA . TRP A 1 79 ? -30.004 -22.406 57.616 1.00 48.34 79 TRP A CA 1
ATOM 634 C C . TRP A 1 79 ? -31.099 -22.137 56.570 1.00 48.34 79 TRP A C 1
ATOM 636 O O . TRP A 1 79 ? -30.762 -22.006 55.402 1.00 48.34 79 TRP A O 1
ATOM 646 N N . ALA A 1 80 ? -32.373 -21.967 56.944 1.00 70.12 80 ALA A N 1
ATOM 647 C CA . ALA A 1 80 ? -33.431 -21.635 55.977 1.00 70.12 80 ALA A CA 1
ATOM 648 C C . ALA A 1 80 ? -33.260 -20.215 55.404 1.00 70.12 80 ALA A C 1
ATOM 650 O O . ALA A 1 80 ? -33.456 -19.983 54.215 1.00 70.12 80 ALA A O 1
ATOM 651 N N . ARG A 1 81 ? -32.821 -19.265 56.243 1.00 71.94 81 ARG A N 1
ATOM 652 C CA . ARG A 1 81 ? -32.512 -17.889 55.820 1.00 71.94 81 ARG A CA 1
ATOM 653 C C . ARG A 1 81 ? -31.248 -17.831 54.960 1.00 71.94 81 ARG A C 1
ATOM 655 O O . ARG A 1 81 ? -31.210 -17.062 54.009 1.00 71.94 81 ARG A O 1
ATOM 662 N N . LEU A 1 82 ? -30.250 -18.667 55.261 1.00 71.38 82 LEU A N 1
ATOM 663 C CA . LEU A 1 82 ? -29.048 -18.825 54.436 1.00 71.38 82 LEU A CA 1
ATOM 664 C C . LEU A 1 82 ? -29.365 -19.465 53.078 1.00 71.38 82 LEU A C 1
ATOM 666 O O . LEU A 1 82 ? -28.861 -18.991 52.070 1.00 71.38 82 LEU A O 1
ATOM 670 N N . ALA A 1 83 ? -30.232 -20.481 53.031 1.00 72.31 83 ALA A N 1
ATOM 671 C CA . ALA A 1 83 ? -30.641 -21.129 51.784 1.00 72.31 83 ALA A CA 1
ATOM 672 C C . ALA A 1 83 ? -31.415 -20.173 50.861 1.00 72.31 83 ALA A C 1
ATOM 674 O O . ALA A 1 83 ? -31.127 -20.097 49.670 1.00 72.31 83 ALA A O 1
ATOM 675 N N . VAL A 1 84 ? -32.347 -19.391 51.417 1.00 75.44 84 VAL A N 1
ATOM 676 C CA . VAL A 1 84 ? -33.062 -18.350 50.659 1.00 75.44 84 VAL A CA 1
ATOM 677 C C . VAL A 1 84 ? -32.105 -17.239 50.215 1.00 75.44 84 VAL A C 1
ATOM 679 O O . VAL A 1 84 ? -32.165 -16.814 49.067 1.00 75.44 84 VAL A O 1
ATOM 682 N N . GLY A 1 85 ? -31.180 -16.807 51.080 1.00 74.44 85 GLY A N 1
ATOM 683 C CA . GLY A 1 85 ? -30.160 -15.814 50.726 1.00 74.44 85 GLY A CA 1
ATOM 684 C C . GLY A 1 85 ? -29.227 -16.275 49.600 1.00 74.44 85 GLY A C 1
ATOM 685 O O . GLY A 1 85 ? -28.963 -15.507 48.682 1.00 74.44 85 GLY A O 1
ATOM 686 N N . LEU A 1 86 ? -28.788 -17.538 49.621 1.00 78.00 86 LEU A N 1
ATOM 687 C CA . LEU A 1 86 ? -27.970 -18.139 48.561 1.00 78.00 86 LEU A CA 1
ATOM 688 C C . LEU A 1 86 ? -28.734 -18.269 47.238 1.00 78.00 86 LEU A C 1
ATOM 690 O O . LEU A 1 86 ? -28.152 -18.029 46.187 1.00 78.00 86 LEU A O 1
ATOM 694 N N . LEU A 1 87 ? -30.029 -18.597 47.277 1.00 77.56 87 LEU A N 1
ATOM 695 C CA . LEU A 1 87 ? -30.880 -18.632 46.082 1.00 77.56 87 LEU A CA 1
ATOM 696 C C . LEU A 1 87 ? -31.058 -17.243 45.460 1.00 77.56 87 LEU A C 1
ATOM 698 O O . LEU A 1 87 ? -30.965 -17.102 44.243 1.00 77.56 87 LEU A O 1
ATOM 702 N N . VAL A 1 88 ? -31.273 -16.215 46.285 1.00 77.06 88 VAL A N 1
ATOM 703 C CA . VAL A 1 88 ? -31.360 -14.823 45.818 1.00 77.06 88 VAL A CA 1
ATOM 704 C C . VAL A 1 88 ? -30.023 -14.369 45.231 1.00 77.06 88 VAL A C 1
ATOM 706 O O . VAL A 1 88 ? -30.010 -13.787 44.152 1.00 77.06 88 VAL A O 1
ATOM 709 N N . LEU A 1 89 ? -28.899 -14.684 45.879 1.00 75.25 89 LEU A N 1
ATOM 710 C CA . LEU A 1 89 ? -27.566 -14.363 45.365 1.00 75.25 89 LEU A CA 1
ATOM 711 C C . LEU A 1 89 ? -27.270 -15.082 44.040 1.00 75.25 89 LEU A C 1
ATOM 713 O O . LEU A 1 89 ? -26.774 -14.454 43.113 1.00 75.25 89 LEU A O 1
ATOM 717 N N . ALA A 1 90 ? -27.608 -16.368 43.918 1.00 77.75 90 ALA A N 1
ATOM 718 C CA . ALA A 1 90 ? -27.433 -17.127 42.680 1.00 77.75 90 ALA A CA 1
ATOM 719 C C . ALA A 1 90 ? -28.278 -16.559 41.527 1.00 77.75 90 ALA A C 1
ATOM 721 O O . ALA A 1 90 ? -27.802 -16.483 40.397 1.00 77.75 90 ALA A O 1
ATOM 722 N N . LEU A 1 91 ? -29.506 -16.110 41.813 1.00 79.56 91 LEU A N 1
ATOM 723 C CA . LEU A 1 91 ? -30.352 -15.415 40.841 1.00 79.56 91 LEU A CA 1
ATOM 724 C C . LEU A 1 91 ? -29.763 -14.063 40.438 1.00 79.56 91 LEU A C 1
ATOM 726 O O . LEU A 1 91 ? -29.714 -13.767 39.250 1.00 79.56 91 LEU A O 1
ATOM 730 N N . LEU A 1 92 ? -29.278 -13.267 41.394 1.00 78.38 92 LEU A N 1
ATOM 731 C CA . LEU A 1 92 ? -28.637 -11.981 41.111 1.00 78.38 92 LEU A CA 1
ATOM 732 C C . LEU A 1 92 ? -27.358 -12.155 40.283 1.00 78.38 92 LEU A C 1
ATOM 734 O O . LEU A 1 92 ? -27.175 -11.434 39.311 1.00 78.38 92 LEU A O 1
ATOM 738 N N . LEU A 1 93 ? -26.528 -13.154 40.596 1.00 75.69 93 LEU A N 1
ATOM 739 C CA . LEU A 1 93 ? -25.343 -13.500 39.805 1.00 75.69 93 LEU A CA 1
ATOM 740 C C . LEU A 1 93 ? -25.714 -13.989 38.399 1.00 75.69 93 LEU A C 1
ATOM 742 O O . LEU A 1 93 ? -25.030 -13.656 37.437 1.00 75.69 93 LEU A O 1
ATOM 746 N N . GLY A 1 94 ? -26.802 -14.752 38.264 1.00 77.19 94 GLY A N 1
ATOM 747 C CA . GLY A 1 94 ? -27.329 -15.177 36.968 1.00 77.19 94 GLY A CA 1
ATOM 748 C C . GLY A 1 94 ? -27.820 -14.002 36.119 1.00 77.19 94 GLY A C 1
ATOM 749 O O . GLY A 1 94 ? -27.464 -13.907 34.949 1.00 77.19 94 GLY A O 1
ATOM 750 N N . VAL A 1 95 ? -28.590 -13.086 36.713 1.00 75.88 95 VAL A N 1
ATOM 751 C CA . VAL A 1 95 ? -29.090 -11.873 36.045 1.00 75.88 95 VAL A CA 1
ATOM 752 C C . VAL A 1 95 ? -27.939 -10.939 35.669 1.00 75.88 95 VAL A C 1
ATOM 754 O O . VAL A 1 95 ? -27.893 -10.481 34.532 1.00 75.88 95 VAL A O 1
ATOM 757 N N . TRP A 1 96 ? -26.976 -10.726 36.570 1.00 75.19 96 TRP A N 1
ATOM 758 C CA . TRP A 1 96 ? -25.769 -9.944 36.296 1.00 75.19 96 TRP A CA 1
ATOM 759 C C . TRP A 1 96 ? -24.963 -10.545 35.141 1.00 75.19 96 TRP A C 1
ATOM 761 O O . TRP A 1 96 ? -24.630 -9.847 34.190 1.00 75.19 96 TRP A O 1
ATOM 771 N N . LYS A 1 97 ? -24.747 -11.867 35.147 1.00 68.69 97 LYS A N 1
ATOM 772 C CA . LYS A 1 97 ? -24.049 -12.566 34.060 1.00 68.69 97 LYS A CA 1
ATOM 773 C C . LYS A 1 97 ? -24.765 -12.399 32.716 1.00 68.69 97 LYS A C 1
ATOM 775 O O . LYS A 1 97 ? -24.106 -12.192 31.704 1.00 68.69 97 LYS A O 1
ATOM 780 N N . VAL A 1 98 ? -26.098 -12.460 32.692 1.00 69.25 98 VAL A N 1
ATOM 781 C CA . VAL A 1 98 ? -26.887 -12.230 31.469 1.00 69.25 98 VAL A CA 1
ATOM 782 C C . VAL A 1 98 ? -26.793 -10.775 30.997 1.00 69.25 98 VAL A C 1
ATOM 784 O O . VAL A 1 98 ? -26.628 -10.557 29.799 1.00 69.25 98 VAL A O 1
ATOM 787 N N . MET A 1 99 ? -26.846 -9.797 31.905 1.00 72.94 99 MET A N 1
ATOM 788 C CA . MET A 1 99 ? -26.704 -8.372 31.567 1.00 72.94 99 MET A CA 1
ATOM 789 C C . MET A 1 99 ? -25.319 -8.068 30.984 1.00 72.94 99 MET A C 1
ATOM 791 O O . MET A 1 99 ? -25.235 -7.510 29.895 1.00 72.94 99 MET A O 1
ATOM 795 N N . VAL A 1 100 ? -24.243 -8.537 31.628 1.00 71.06 100 VAL A N 1
ATOM 796 C CA . VAL A 1 100 ? -22.861 -8.356 31.145 1.00 71.06 100 VAL A CA 1
ATOM 797 C C . VAL A 1 100 ? -22.668 -8.983 29.759 1.00 71.06 100 VAL A C 1
ATOM 799 O O . VAL A 1 100 ? -22.127 -8.339 28.863 1.00 71.06 100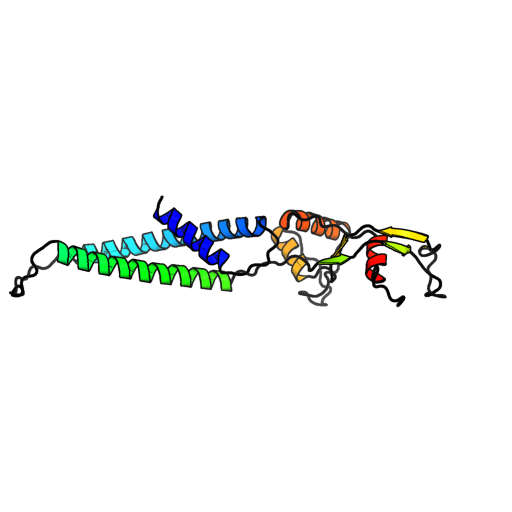 VAL A O 1
ATOM 802 N N . ILE A 1 101 ? -23.164 -10.207 29.539 1.00 63.94 101 ILE A N 1
ATOM 803 C CA . ILE A 1 101 ? -23.070 -10.883 28.232 1.00 63.94 101 ILE A CA 1
ATOM 804 C C . ILE A 1 101 ? -23.884 -10.143 27.160 1.00 63.94 101 ILE A C 1
ATOM 806 O O . ILE A 1 101 ? -23.435 -10.022 26.020 1.00 63.94 101 ILE A O 1
ATOM 810 N N . SER A 1 102 ? -25.078 -9.647 27.500 1.00 61.34 102 SER A N 1
ATOM 811 C CA . SER A 1 102 ? -25.930 -8.914 26.559 1.00 61.34 102 SER A CA 1
ATOM 812 C C . SER A 1 102 ? -25.307 -7.578 26.149 1.00 61.34 102 SER A C 1
ATOM 814 O O . SER A 1 102 ? -25.324 -7.247 24.964 1.00 61.34 102 SER A O 1
ATOM 816 N N . SER A 1 103 ? -24.718 -6.842 27.094 1.00 62.00 103 SER A N 1
ATOM 817 C CA . SER A 1 103 ? -24.004 -5.593 26.815 1.00 62.00 103 SER A CA 1
ATOM 818 C C . SER A 1 103 ? -22.742 -5.844 25.993 1.00 62.00 103 SER A C 1
ATOM 820 O O . SER A 1 103 ? -22.563 -5.198 24.967 1.00 62.00 103 SER A O 1
ATOM 822 N N . ALA A 1 104 ? -21.930 -6.849 26.340 1.00 57.59 104 ALA A N 1
ATOM 823 C CA . ALA A 1 104 ? -20.742 -7.217 25.562 1.00 57.59 104 ALA A CA 1
ATOM 824 C C . ALA A 1 104 ? -21.083 -7.590 24.107 1.00 57.59 104 ALA A C 1
ATOM 826 O O . ALA A 1 104 ? -20.398 -7.174 23.176 1.00 57.59 104 ALA A O 1
ATOM 827 N N . LYS A 1 105 ? -22.185 -8.320 23.892 1.00 52.12 105 LYS A N 1
ATOM 828 C CA . LYS A 1 105 ? -22.661 -8.700 22.553 1.00 52.12 105 LYS A CA 1
ATOM 829 C C . LYS A 1 105 ? -23.247 -7.522 21.768 1.00 52.12 105 LYS A C 1
ATOM 831 O O . LYS A 1 105 ? -23.149 -7.494 20.545 1.00 52.12 105 LYS A O 1
ATOM 836 N N . SER A 1 106 ? -23.850 -6.556 22.460 1.00 50.16 106 SER A N 1
ATOM 837 C CA . SER A 1 106 ? -24.292 -5.298 21.851 1.00 50.16 106 SER A CA 1
ATOM 838 C C . SER A 1 106 ? -23.104 -4.424 21.450 1.00 50.16 106 SER A C 1
ATOM 840 O O . SER A 1 106 ? -23.148 -3.811 20.391 1.00 50.16 106 SER A O 1
ATOM 842 N N . ILE A 1 107 ? -22.047 -4.401 22.267 1.00 51.88 107 ILE A N 1
ATOM 843 C CA . ILE A 1 107 ? -20.813 -3.654 22.001 1.00 51.88 107 ILE A CA 1
ATOM 844 C C . ILE A 1 107 ? -20.066 -4.281 20.818 1.00 51.88 107 ILE A C 1
ATOM 846 O O . ILE A 1 107 ? -19.679 -3.566 19.902 1.00 51.88 107 ILE A O 1
ATOM 850 N N . SER A 1 108 ? -19.944 -5.612 20.750 1.00 49.12 108 SER A N 1
ATOM 851 C CA . SER A 1 108 ? -19.261 -6.269 19.622 1.00 49.12 108 SER A CA 1
ATOM 852 C C . SER A 1 108 ? -19.978 -6.082 18.279 1.00 49.12 108 SER A C 1
ATOM 854 O O . SER A 1 108 ? -19.361 -6.243 17.232 1.00 49.12 108 SER A O 1
ATOM 856 N N . GLY A 1 109 ? -21.283 -5.790 18.291 1.00 43.59 109 GLY A N 1
ATOM 857 C CA . GLY A 1 109 ? -22.080 -5.569 17.084 1.00 43.59 109 GLY A CA 1
ATOM 858 C C . GLY A 1 109 ? -21.985 -4.154 16.505 1.00 43.59 109 GLY A C 1
ATOM 859 O O . GLY A 1 109 ? -22.521 -3.932 15.423 1.00 43.59 109 GLY A O 1
ATOM 860 N N . SER A 1 110 ? -21.349 -3.208 17.206 1.00 45.72 110 SER A N 1
ATOM 861 C CA . SER A 1 110 ? -21.329 -1.783 16.837 1.00 45.72 110 SER A CA 1
ATOM 862 C C . SER A 1 110 ? -19.936 -1.154 16.771 1.00 45.72 110 SER A C 1
ATOM 864 O O . SER A 1 110 ? -19.839 0.065 16.646 1.00 45.72 110 SER A O 1
ATOM 866 N N . VAL A 1 111 ? -18.861 -1.934 16.907 1.00 47.53 111 VAL A N 1
ATOM 867 C CA . VAL A 1 111 ? -17.501 -1.419 16.712 1.00 47.53 111 VAL A CA 1
ATOM 868 C C . VAL A 1 111 ? -17.131 -1.640 15.249 1.00 47.53 111 VAL A C 1
ATOM 870 O O . VAL A 1 111 ? -16.854 -2.764 14.838 1.00 47.53 111 VAL A O 1
ATOM 873 N N . ASP A 1 112 ? -17.153 -0.569 14.458 1.00 54.38 112 ASP A N 1
ATOM 874 C CA . ASP A 1 112 ? -16.596 -0.573 13.105 1.00 54.38 112 ASP A CA 1
ATOM 875 C C . ASP A 1 112 ? -15.073 -0.726 13.215 1.00 54.38 112 ASP A C 1
ATOM 877 O O . ASP A 1 112 ? -14.341 0.218 13.519 1.00 54.38 112 ASP A O 1
ATOM 881 N N . TYR A 1 113 ? -14.585 -1.954 13.044 1.00 62.88 113 TYR A N 1
ATOM 882 C CA . TYR A 1 113 ? -13.157 -2.243 13.081 1.00 62.88 113 TYR A CA 1
ATOM 883 C C . TYR A 1 113 ? -12.521 -1.850 11.748 1.00 62.88 113 TYR A C 1
ATOM 885 O O . TYR A 1 113 ? -12.784 -2.466 10.713 1.00 62.88 113 TYR A O 1
ATOM 893 N N . TRP A 1 114 ? -11.641 -0.849 11.777 1.00 78.31 114 TRP A N 1
ATOM 894 C CA . TRP A 1 114 ? -10.794 -0.557 10.627 1.00 78.31 114 TRP A CA 1
ATOM 895 C C . TRP A 1 114 ? -9.913 -1.768 10.306 1.00 78.31 114 TRP A C 1
ATOM 897 O O . TRP A 1 114 ? -9.269 -2.350 11.186 1.00 78.31 114 TRP A O 1
ATOM 907 N N . THR A 1 115 ? -9.907 -2.147 9.030 1.00 83.44 115 THR A N 1
ATOM 908 C CA . THR A 1 115 ? -9.133 -3.276 8.518 1.00 83.44 115 THR A CA 1
ATOM 909 C C . THR A 1 115 ? -8.021 -2.734 7.622 1.00 83.44 115 THR A C 1
ATOM 911 O O . THR A 1 115 ? -8.312 -1.929 6.737 1.00 83.44 115 THR A O 1
ATOM 914 N N . PRO A 1 116 ? -6.755 -3.141 7.825 1.00 88.38 116 PRO A N 1
ATOM 915 C CA . PRO A 1 116 ? -5.667 -2.721 6.952 1.00 88.38 116 PRO A CA 1
ATOM 916 C C . PRO A 1 116 ? -5.830 -3.302 5.534 1.00 88.38 116 PRO A C 1
ATOM 918 O O . PRO A 1 116 ? -6.504 -4.326 5.376 1.00 88.38 116 PRO A O 1
ATOM 921 N N . PRO A 1 117 ? -5.155 -2.721 4.523 1.00 93.94 117 PRO A N 1
ATOM 922 C CA . PRO A 1 117 ? -5.245 -3.194 3.146 1.00 93.94 117 PRO A CA 1
ATOM 923 C C . PRO A 1 117 ? -4.927 -4.683 2.977 1.00 93.94 117 PRO A C 1
ATOM 925 O O . PRO A 1 117 ? -4.013 -5.225 3.608 1.00 93.94 117 PRO A O 1
ATOM 928 N N . GLU A 1 118 ? -5.666 -5.343 2.081 1.00 94.56 118 GLU A N 1
ATOM 929 C CA . GLU A 1 118 ? -5.407 -6.736 1.704 1.00 94.56 118 GLU A CA 1
ATOM 930 C C . GLU A 1 118 ? -4.085 -6.824 0.926 1.00 94.56 118 GLU A C 1
ATOM 932 O O . GLU A 1 118 ? -3.944 -6.266 -0.166 1.00 94.56 118 GLU A O 1
ATOM 937 N N . MET A 1 119 ? -3.121 -7.562 1.476 1.00 96.75 119 MET A N 1
ATOM 938 C CA . MET A 1 119 ? -1.801 -7.757 0.876 1.00 96.75 119 MET A CA 1
ATOM 939 C C . MET A 1 119 ? -1.698 -9.139 0.235 1.00 96.75 119 MET A C 1
ATOM 941 O O . MET A 1 119 ? -2.135 -10.132 0.815 1.00 96.75 119 MET A O 1
ATOM 945 N N . VAL A 1 120 ? -1.057 -9.219 -0.930 1.00 96.81 120 VAL A N 1
ATOM 946 C CA . VAL A 1 120 ? -0.745 -10.482 -1.611 1.00 96.81 120 VAL A CA 1
ATOM 947 C C . VAL A 1 120 ? 0.756 -10.719 -1.625 1.00 96.81 120 VAL A C 1
ATOM 949 O O . VAL A 1 120 ? 1.532 -9.805 -1.896 1.00 96.81 120 VAL A O 1
ATOM 952 N N . PHE A 1 121 ? 1.161 -11.952 -1.321 1.00 97.38 121 PHE A N 1
ATOM 953 C CA . PHE A 1 121 ? 2.556 -12.372 -1.404 1.00 97.38 121 PHE A CA 1
ATOM 954 C C . PHE A 1 121 ? 2.967 -12.574 -2.864 1.00 97.38 121 PHE A C 1
ATOM 956 O O . PHE A 1 121 ? 2.269 -13.242 -3.630 1.00 97.38 121 PHE A O 1
ATOM 963 N N . VAL A 1 122 ? 4.123 -12.026 -3.222 1.00 97.56 122 VAL A N 1
ATOM 964 C CA . VAL A 1 122 ? 4.759 -12.156 -4.528 1.00 97.56 122 VAL A CA 1
ATOM 965 C C . VAL A 1 122 ? 6.114 -12.824 -4.316 1.00 97.56 122 VAL A C 1
ATOM 967 O O . VAL A 1 122 ? 7.020 -12.251 -3.708 1.00 97.56 122 VAL A O 1
ATOM 970 N N . GLU A 1 123 ? 6.247 -14.051 -4.821 1.00 97.94 123 GLU A N 1
ATOM 971 C CA . GLU A 1 123 ? 7.528 -14.756 -4.833 1.00 97.94 123 GLU A CA 1
ATOM 972 C C . GLU A 1 123 ? 8.488 -14.038 -5.788 1.00 97.94 123 GLU A C 1
ATOM 974 O O . GLU A 1 123 ? 8.177 -13.849 -6.967 1.00 97.94 123 GLU A O 1
ATOM 979 N N . GLY A 1 124 ? 9.647 -13.641 -5.275 1.00 97.06 124 GLY A N 1
ATOM 980 C CA . GLY A 1 124 ? 10.667 -12.903 -5.996 1.00 97.06 124 GLY A CA 1
ATOM 981 C C . GLY A 1 124 ? 11.372 -13.746 -7.053 1.00 97.06 124 GLY A C 1
ATOM 982 O O . GLY A 1 124 ? 11.399 -14.982 -7.017 1.00 97.06 124 GLY A O 1
ATOM 983 N N . GLY A 1 125 ? 11.991 -13.072 -8.013 1.00 96.50 125 GLY A N 1
ATOM 984 C CA . GLY A 1 125 ? 12.701 -13.693 -9.119 1.00 96.50 125 GLY A CA 1
ATOM 985 C C . GLY A 1 125 ? 13.388 -12.671 -10.012 1.00 96.50 125 GLY A C 1
ATOM 986 O O . GLY A 1 125 ? 13.387 -11.473 -9.737 1.00 96.50 125 GLY A O 1
ATOM 987 N N . THR A 1 126 ? 13.985 -13.166 -11.092 1.00 95.25 126 THR A N 1
ATOM 988 C CA . THR A 1 126 ? 14.579 -12.322 -12.131 1.00 95.25 126 THR A CA 1
ATOM 989 C C . THR A 1 126 ? 13.589 -12.146 -13.273 1.00 95.25 126 THR A C 1
ATOM 991 O O . THR A 1 126 ? 12.991 -13.127 -13.718 1.00 95.25 126 THR A O 1
ATOM 994 N N . PHE A 1 127 ? 13.441 -10.922 -13.770 1.00 93.56 127 PHE A N 1
ATOM 995 C CA . PHE A 1 127 ? 12.642 -10.621 -14.956 1.00 93.56 127 PHE A CA 1
ATOM 996 C C . PHE A 1 127 ? 13.320 -9.568 -15.828 1.00 93.56 127 PHE A C 1
ATOM 998 O O . PHE A 1 127 ? 14.287 -8.934 -15.402 1.00 93.56 127 PHE A O 1
ATOM 1005 N N . MET A 1 128 ? 12.822 -9.415 -17.053 1.00 92.94 128 MET A N 1
ATOM 1006 C CA . MET A 1 128 ? 13.222 -8.328 -17.935 1.00 92.94 128 MET A CA 1
ATOM 1007 C C . MET A 1 128 ? 12.305 -7.128 -17.688 1.00 92.94 128 MET A C 1
ATOM 1009 O O . MET A 1 128 ? 11.105 -7.222 -17.942 1.00 92.94 128 MET A O 1
ATOM 1013 N N . MET A 1 129 ? 12.865 -6.053 -17.137 1.00 92.50 129 MET A N 1
ATOM 1014 C CA . MET A 1 129 ? 12.170 -4.796 -16.858 1.00 92.50 129 MET A CA 1
ATOM 1015 C C . MET A 1 129 ? 12.305 -3.846 -18.049 1.00 92.50 129 MET A C 1
ATOM 1017 O O . MET A 1 129 ? 13.372 -3.802 -18.666 1.00 92.50 129 MET A O 1
ATOM 1021 N N . GLY A 1 130 ? 11.259 -3.068 -18.331 1.00 90.62 130 GLY A N 1
ATOM 1022 C CA . GLY A 1 130 ? 11.204 -2.131 -19.456 1.00 90.62 130 GLY A CA 1
ATOM 1023 C C . GLY A 1 130 ? 10.456 -2.686 -20.670 1.00 90.62 130 GLY A C 1
ATOM 1024 O O . GLY A 1 130 ? 9.767 -3.702 -20.589 1.00 90.62 130 GLY A O 1
ATOM 1025 N N . CYS A 1 131 ? 10.557 -2.004 -21.808 1.00 87.31 131 CYS A N 1
ATOM 1026 C CA . CYS A 1 131 ? 9.835 -2.386 -23.016 1.00 87.31 131 CYS A CA 1
ATOM 1027 C C . CYS A 1 131 ? 10.512 -3.574 -23.706 1.00 87.31 131 CYS A C 1
ATOM 1029 O O . CYS A 1 131 ? 11.587 -3.438 -24.296 1.00 87.31 131 CYS A O 1
ATOM 1031 N N . THR A 1 132 ? 9.878 -4.741 -23.637 1.00 82.00 132 THR A N 1
ATOM 1032 C CA . THR A 1 132 ? 10.378 -5.969 -24.255 1.00 82.00 132 THR A CA 1
ATOM 1033 C C . THR A 1 132 ? 9.840 -6.135 -25.675 1.00 82.00 132 THR A C 1
ATOM 1035 O O . THR A 1 132 ? 8.949 -5.413 -26.128 1.00 82.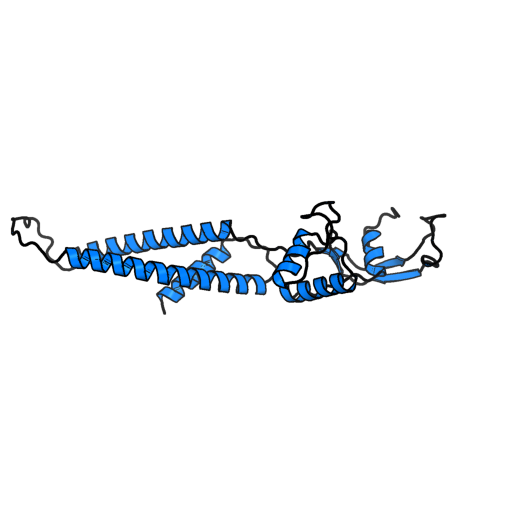00 132 THR A O 1
ATOM 1038 N N . ALA A 1 133 ? 10.386 -7.107 -26.410 1.00 75.06 133 ALA A N 1
ATOM 1039 C CA . ALA A 1 133 ? 9.980 -7.375 -27.788 1.00 75.06 133 ALA A CA 1
ATOM 1040 C C . ALA A 1 133 ?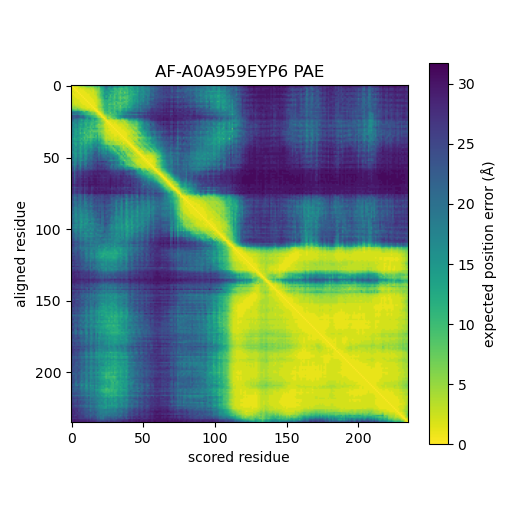 8.489 -7.729 -27.928 1.00 75.06 133 ALA A C 1
ATOM 1042 O O . ALA A 1 133 ? 7.958 -7.606 -29.020 1.00 75.06 133 ALA A O 1
ATOM 1043 N N . GLU A 1 134 ? 7.789 -8.140 -26.865 1.00 73.75 134 GLU A N 1
ATOM 1044 C CA . GLU A 1 134 ? 6.343 -8.388 -26.929 1.00 73.75 134 GLU A CA 1
ATOM 1045 C C . GLU A 1 134 ? 5.508 -7.107 -27.148 1.00 73.75 134 GLU A C 1
ATOM 1047 O O . GLU A 1 134 ? 4.398 -7.184 -27.672 1.00 73.75 134 GLU A O 1
ATOM 1052 N N . GLN A 1 135 ? 6.056 -5.927 -26.835 1.00 75.06 135 GLN A N 1
ATOM 1053 C CA . GLN A 1 135 ? 5.353 -4.636 -26.839 1.00 75.06 135 GLN A CA 1
ATOM 1054 C C . GLN A 1 135 ? 5.593 -3.819 -28.134 1.00 75.06 135 GLN A C 1
ATOM 1056 O O . GLN A 1 135 ? 5.457 -2.591 -28.134 1.00 75.06 135 GLN A O 1
ATOM 1061 N N . GLU A 1 136 ? 5.973 -4.489 -29.239 1.00 66.50 136 GLU A N 1
ATOM 1062 C CA . GLU A 1 136 ? 6.454 -3.888 -30.500 1.00 66.50 136 GLU A CA 1
ATOM 1063 C C . GLU A 1 136 ? 5.705 -2.600 -30.906 1.00 66.50 136 GLU A C 1
ATOM 1065 O O . GLU A 1 136 ? 4.538 -2.620 -31.298 1.00 66.50 136 GLU A O 1
ATOM 1070 N N . GLY A 1 137 ? 6.414 -1.465 -30.871 1.00 68.25 137 GLY A N 1
ATOM 1071 C CA . GLY A 1 137 ? 5.943 -0.180 -31.402 1.00 68.25 137 GLY A CA 1
ATOM 1072 C C . GLY A 1 137 ? 5.283 0.772 -30.399 1.00 68.25 137 GLY A C 1
ATOM 1073 O O . GLY A 1 137 ? 4.993 1.905 -30.783 1.00 68.25 137 GLY A O 1
ATOM 1074 N N . TYR A 1 138 ? 5.097 0.364 -29.140 1.00 79.06 138 TYR A N 1
ATOM 1075 C CA . TYR A 1 138 ? 4.522 1.212 -28.081 1.00 79.06 138 TYR A CA 1
ATOM 1076 C C . TYR A 1 138 ? 5.532 1.686 -27.028 1.00 79.06 138 TYR A C 1
ATOM 1078 O O . TYR A 1 138 ? 5.139 2.343 -26.071 1.00 79.06 138 TYR A O 1
ATOM 1086 N N . CYS A 1 139 ? 6.820 1.393 -27.217 1.00 83.50 139 CYS A N 1
ATOM 1087 C CA . CYS A 1 139 ? 7.863 1.757 -26.264 1.00 83.50 139 CYS A CA 1
ATOM 1088 C C . CYS A 1 139 ? 8.130 3.265 -26.229 1.00 83.50 139 CYS A C 1
ATOM 1090 O O . CYS A 1 139 ? 8.365 3.889 -27.271 1.00 83.50 139 CYS A O 1
ATOM 1092 N N . LEU A 1 140 ? 8.196 3.826 -25.025 1.00 85.88 140 LEU A N 1
ATOM 1093 C CA . LEU A 1 140 ? 8.701 5.181 -24.807 1.00 85.88 140 LEU A CA 1
ATOM 1094 C C . LEU A 1 140 ? 10.233 5.194 -24.672 1.00 85.88 140 LEU A C 1
ATOM 1096 O O . LEU A 1 140 ? 10.864 4.187 -24.356 1.00 85.88 140 LEU A O 1
ATOM 1100 N N . GLU A 1 141 ? 10.856 6.357 -24.892 1.00 87.31 141 GLU A N 1
ATOM 1101 C CA . GLU A 1 141 ? 12.321 6.506 -24.800 1.00 87.31 141 GLU A CA 1
ATOM 1102 C C . GLU A 1 141 ? 12.871 6.160 -23.407 1.00 87.31 141 GLU A C 1
ATOM 1104 O O . GLU A 1 141 ? 13.997 5.687 -23.289 1.00 87.31 141 GLU A O 1
ATOM 1109 N N . ASN A 1 142 ? 12.078 6.376 -22.355 1.00 88.50 142 ASN A N 1
ATOM 1110 C CA . ASN A 1 142 ? 12.438 6.080 -20.969 1.00 88.50 142 ASN A CA 1
ATOM 1111 C C . ASN A 1 142 ? 12.154 4.628 -20.547 1.00 88.50 142 ASN A C 1
ATOM 1113 O O . ASN A 1 142 ? 12.412 4.286 -19.398 1.00 88.50 142 ASN A O 1
ATOM 1117 N N . GLU A 1 143 ? 11.643 3.786 -21.447 1.00 88.62 143 GLU A N 1
ATOM 1118 C CA . GLU A 1 143 ? 11.350 2.367 -21.190 1.00 88.62 143 GLU A CA 1
ATOM 1119 C C . GLU A 1 143 ? 12.403 1.430 -21.816 1.00 88.62 143 GLU A C 1
ATOM 1121 O O . GLU A 1 143 ? 12.297 0.212 -21.699 1.00 88.62 143 GLU A O 1
ATOM 1126 N N . ILE A 1 144 ? 13.419 1.984 -22.491 1.00 87.81 144 ILE A N 1
ATOM 1127 C CA . ILE A 1 144 ? 14.48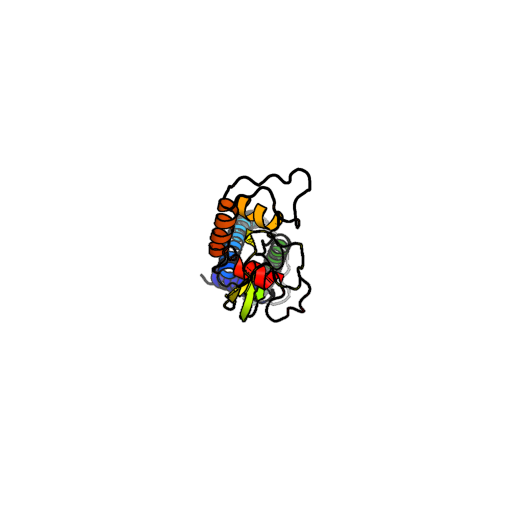4 1.264 -23.208 1.00 87.81 144 ILE A CA 1
ATOM 1128 C C . ILE A 1 144 ? 15.862 1.717 -22.666 1.00 87.81 144 ILE A C 1
ATOM 1130 O O . ILE A 1 144 ? 16.042 2.898 -22.366 1.00 87.81 144 ILE A O 1
ATOM 1134 N N . PRO A 1 145 ? 16.884 0.837 -22.600 1.00 90.38 145 PRO A N 1
ATOM 1135 C CA . PRO A 1 145 ? 16.832 -0.583 -22.928 1.00 90.38 145 PRO A CA 1
ATOM 1136 C C . PRO A 1 145 ? 16.179 -1.412 -21.827 1.00 90.38 145 PRO A C 1
ATOM 1138 O O . PRO A 1 145 ? 16.275 -1.101 -20.636 1.00 90.38 145 PRO A O 1
ATOM 1141 N N . ASP A 1 146 ? 15.571 -2.512 -22.255 1.00 90.94 146 ASP A N 1
ATOM 1142 C CA . ASP A 1 146 ? 15.168 -3.567 -21.351 1.00 90.94 146 ASP A CA 1
ATOM 1143 C C . ASP A 1 146 ? 16.402 -4.153 -20.646 1.00 90.94 146 ASP A C 1
ATOM 1145 O O . ASP A 1 146 ? 17.510 -4.222 -21.194 1.00 90.94 146 ASP A O 1
ATOM 1149 N N . HIS A 1 147 ? 16.248 -4.513 -19.376 1.00 93.56 147 HIS A N 1
ATOM 1150 C CA . HIS A 1 147 ? 17.354 -5.034 -18.580 1.00 93.56 147 HIS A CA 1
ATOM 1151 C C . HIS A 1 147 ? 16.875 -6.010 -17.508 1.00 93.56 147 HIS A C 1
ATOM 1153 O O . HIS A 1 147 ? 15.753 -5.940 -17.010 1.00 93.56 147 HIS A O 1
ATOM 1159 N N . GLN A 1 148 ? 17.746 -6.955 -17.145 1.00 95.56 148 GLN A N 1
ATOM 1160 C CA . GLN A 1 148 ? 17.421 -7.951 -16.129 1.00 95.56 148 GLN A CA 1
ATOM 1161 C C . GLN A 1 148 ? 17.474 -7.339 -14.732 1.00 95.56 148 GLN A C 1
ATOM 1163 O O . GLN A 1 148 ? 18.503 -6.798 -14.323 1.00 95.56 148 GLN A O 1
ATOM 1168 N N . VAL A 1 149 ? 16.395 -7.519 -13.977 1.00 97.12 149 VAL A N 1
ATOM 1169 C CA . VAL A 1 149 ? 16.283 -7.089 -12.583 1.00 97.12 149 VAL A CA 1
ATOM 1170 C C . VAL A 1 149 ? 15.930 -8.287 -11.710 1.00 97.12 149 VAL A C 1
ATOM 1172 O O . VAL A 1 149 ? 15.045 -9.071 -12.045 1.00 97.12 149 VAL A O 1
ATOM 1175 N N . LEU A 1 150 ? 16.643 -8.434 -10.590 1.00 97.50 150 LEU A N 1
ATOM 1176 C CA . LEU A 1 150 ? 16.332 -9.396 -9.533 1.00 97.50 150 LEU A CA 1
ATOM 1177 C C . LEU A 1 150 ? 15.509 -8.695 -8.450 1.00 97.50 150 LEU A C 1
ATOM 1179 O O . LEU A 1 150 ? 15.976 -7.724 -7.855 1.00 97.50 150 LEU A O 1
ATOM 1183 N N . VAL A 1 151 ? 14.326 -9.227 -8.161 1.00 97.81 151 VAL A N 1
ATOM 1184 C CA . VAL A 1 151 ? 13.437 -8.755 -7.096 1.00 97.81 151 VAL A CA 1
ATOM 1185 C C . VAL A 1 151 ? 13.349 -9.839 -6.020 1.00 97.81 151 VAL A C 1
ATOM 1187 O O . VAL A 1 151 ? 13.139 -11.008 -6.337 1.00 97.81 151 VAL A O 1
ATOM 1190 N N . SER A 1 152 ? 13.552 -9.471 -4.754 1.00 98.12 152 SER A N 1
ATOM 1191 C CA . SER A 1 152 ? 13.374 -10.376 -3.603 1.00 98.12 152 SER A CA 1
ATOM 1192 C C . SER A 1 152 ? 11.894 -10.665 -3.349 1.00 98.12 152 SER A C 1
ATOM 1194 O O . SER A 1 152 ? 11.044 -9.973 -3.886 1.00 98.12 152 SER A O 1
ATOM 1196 N N . ASP A 1 153 ? 11.574 -11.637 -2.495 1.00 98.25 153 ASP A N 1
ATOM 1197 C CA . ASP A 1 153 ? 10.196 -11.865 -2.041 1.00 98.25 153 ASP A CA 1
ATOM 1198 C C . ASP A 1 153 ? 9.625 -10.626 -1.332 1.00 98.25 153 ASP A C 1
ATOM 1200 O O . ASP A 1 153 ? 10.303 -9.987 -0.518 1.00 98.25 153 ASP A O 1
ATOM 1204 N N . PHE A 1 154 ? 8.364 -10.304 -1.610 1.00 98.12 154 PHE A N 1
ATOM 1205 C CA . PHE A 1 154 ? 7.665 -9.168 -1.010 1.00 98.12 154 PHE A CA 1
ATOM 1206 C C . PHE A 1 154 ? 6.153 -9.393 -0.997 1.00 98.12 154 PHE A C 1
ATOM 1208 O O . PHE A 1 154 ? 5.644 -10.350 -1.574 1.00 98.12 154 PHE A O 1
ATOM 1215 N N . SER A 1 155 ? 5.427 -8.490 -0.341 1.00 98.00 155 SER A N 1
ATOM 1216 C CA . SER A 1 155 ? 3.975 -8.402 -0.471 1.00 98.00 155 SER A CA 1
ATOM 1217 C C . SER A 1 155 ? 3.591 -7.030 -1.004 1.00 98.00 155 SER A C 1
ATOM 1219 O O . SER A 1 155 ? 4.195 -6.027 -0.623 1.00 98.00 155 SER A O 1
ATOM 1221 N N . ILE A 1 156 ? 2.571 -6.979 -1.853 1.00 98.19 156 ILE A N 1
ATOM 1222 C CA . ILE A 1 156 ? 2.024 -5.742 -2.422 1.00 98.19 156 ILE A CA 1
ATOM 1223 C C . ILE A 1 156 ? 0.513 -5.697 -2.199 1.00 98.19 156 ILE A C 1
ATOM 1225 O O . ILE A 1 156 ? -0.115 -6.741 -2.008 1.00 98.19 156 ILE A O 1
ATOM 1229 N N . GLY A 1 157 ? -0.067 -4.496 -2.164 1.00 97.62 157 GLY A N 1
ATOM 1230 C CA . GLY A 1 157 ? -1.517 -4.340 -2.070 1.00 97.62 157 GLY A CA 1
ATOM 1231 C C . GLY A 1 157 ? -2.193 -5.054 -3.235 1.00 97.62 157 GLY A C 1
ATOM 1232 O O . GLY A 1 157 ? -1.792 -4.888 -4.386 1.00 97.62 157 GLY A O 1
ATOM 1233 N N . LYS A 1 158 ? -3.206 -5.873 -2.942 1.00 96.75 158 LYS A N 1
ATOM 1234 C CA . LYS A 1 158 ? -4.006 -6.543 -3.978 1.00 96.75 158 LYS A CA 1
ATOM 1235 C C . LYS A 1 158 ? -4.777 -5.543 -4.836 1.00 96.75 158 LYS A C 1
ATOM 1237 O O . LYS A 1 158 ? -5.032 -5.795 -6.010 1.00 96.75 158 LYS A O 1
ATOM 1242 N N . TYR A 1 159 ? -5.166 -4.441 -4.209 1.00 97.56 159 TYR A N 1
ATOM 1243 C CA . TYR A 1 159 ? -5.854 -3.313 -4.808 1.00 97.56 159 TYR A CA 1
ATOM 1244 C C . TYR A 1 159 ? -5.088 -2.032 -4.480 1.00 97.56 159 TYR A C 1
ATOM 1246 O O . TYR A 1 159 ? -4.260 -2.001 -3.566 1.00 97.56 159 TYR A O 1
ATOM 1254 N N . GLU A 1 160 ? -5.388 -0.974 -5.225 1.00 98.06 160 GLU A N 1
ATOM 1255 C CA . GLU A 1 160 ? -5.008 0.385 -4.850 1.00 98.06 160 GLU A CA 1
ATOM 1256 C C . GLU A 1 160 ? -5.638 0.749 -3.498 1.00 98.06 160 GLU A C 1
ATOM 1258 O O . GLU A 1 160 ? -6.727 0.270 -3.166 1.00 98.06 160 GLU A O 1
ATOM 1263 N N . VAL A 1 161 ? -4.958 1.603 -2.727 1.00 97.88 161 VAL A N 1
ATOM 1264 C CA . VAL A 1 161 ? -5.475 2.091 -1.441 1.00 97.88 161 VAL A CA 1
ATOM 1265 C C . VAL A 1 161 ? -6.795 2.812 -1.681 1.00 97.88 161 VAL A C 1
ATOM 1267 O O . VAL A 1 161 ? -6.899 3.666 -2.561 1.00 97.88 161 VAL A O 1
ATOM 1270 N N . THR A 1 162 ? -7.811 2.464 -0.907 1.00 97.75 162 THR A N 1
ATOM 1271 C CA . THR A 1 162 ? -9.162 2.996 -1.071 1.00 97.75 162 THR A CA 1
ATOM 1272 C C . THR A 1 162 ? -9.380 4.283 -0.282 1.00 97.75 162 THR A C 1
ATOM 1274 O O . THR A 1 162 ? -8.689 4.560 0.700 1.00 97.75 162 THR A O 1
ATOM 1277 N N . PHE A 1 163 ? -10.397 5.059 -0.664 1.00 97.44 163 PHE A N 1
ATOM 1278 C CA . PHE A 1 163 ? -10.851 6.201 0.129 1.00 97.44 163 PHE A CA 1
ATOM 1279 C C . PHE A 1 163 ? -11.261 5.800 1.547 1.00 97.44 163 PHE A C 1
ATOM 1281 O O . PHE A 1 163 ? -11.009 6.556 2.467 1.00 97.44 163 PHE A O 1
ATOM 1288 N N . GLU A 1 164 ? -11.876 4.636 1.747 1.00 95.38 164 GLU A N 1
ATOM 1289 C CA . GLU A 1 164 ? -12.264 4.149 3.078 1.00 95.38 164 GLU A CA 1
ATOM 1290 C C . GLU A 1 164 ? -11.043 3.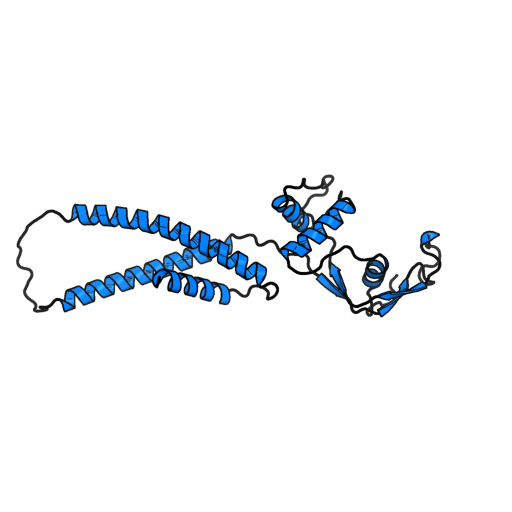924 3.985 1.00 95.38 164 GLU A C 1
ATOM 1292 O O . GLU A 1 164 ? -11.010 4.387 5.125 1.00 95.38 164 GLU A O 1
ATOM 1297 N N . GLU A 1 165 ? -9.998 3.282 3.460 1.00 95.94 165 GLU A N 1
ATOM 1298 C CA . GLU A 1 165 ? -8.754 3.049 4.200 1.00 95.94 165 GLU A CA 1
ATOM 1299 C C . GLU A 1 165 ? -7.991 4.353 4.468 1.00 95.94 165 GLU A C 1
ATOM 1301 O O . GLU A 1 165 ? -7.427 4.527 5.551 1.00 95.94 165 GLU A O 1
ATOM 1306 N N . TYR A 1 166 ? -7.966 5.262 3.490 1.00 97.50 166 TYR A N 1
ATOM 1307 C CA . TYR A 1 166 ? -7.265 6.540 3.594 1.00 97.50 166 TYR A CA 1
ATOM 1308 C C . TYR A 1 166 ? -8.016 7.553 4.474 1.00 97.50 166 TYR A C 1
ATOM 1310 O O . TYR A 1 166 ? -7.402 8.312 5.220 1.00 97.50 166 TYR A O 1
ATOM 1318 N N . ASP A 1 167 ? -9.348 7.535 4.458 1.00 96.19 167 ASP A N 1
ATOM 1319 C CA . ASP A 1 167 ? -10.180 8.381 5.315 1.00 96.19 167 ASP A CA 1
ATOM 1320 C C . ASP A 1 167 ? -9.954 8.068 6.787 1.00 96.19 167 ASP A C 1
ATOM 1322 O O . ASP A 1 167 ? -9.851 8.997 7.587 1.00 96.19 167 ASP A O 1
ATOM 1326 N N . HIS A 1 168 ? -9.807 6.787 7.133 1.00 94.56 168 HIS A N 1
ATOM 1327 C CA . HIS A 1 168 ? -9.461 6.392 8.493 1.00 94.56 168 HIS A CA 1
ATOM 1328 C C . HIS A 1 168 ? -8.097 6.951 8.918 1.00 94.56 168 HIS A C 1
ATOM 1330 O O . HIS A 1 168 ? -7.957 7.489 10.016 1.00 94.56 168 HIS A O 1
ATOM 1336 N N . PHE A 1 169 ? -7.100 6.897 8.031 1.00 96.38 169 PHE A N 1
ATOM 1337 C CA . PHE A 1 169 ? -5.809 7.544 8.267 1.00 96.38 169 PHE A CA 1
ATOM 1338 C C . PHE A 1 169 ? -5.969 9.048 8.525 1.00 96.38 169 PHE A C 1
ATOM 1340 O O . PHE A 1 169 ? -5.411 9.563 9.499 1.00 96.38 169 PHE A O 1
ATOM 1347 N N . CYS A 1 170 ? -6.755 9.754 7.709 1.00 97.25 170 CYS A N 1
ATOM 1348 C CA . CYS A 1 170 ? -7.024 11.178 7.908 1.00 97.25 170 CYS A CA 1
ATOM 1349 C C . CYS A 1 170 ? -7.717 11.458 9.248 1.00 97.25 170 CYS A C 1
ATOM 1351 O O . CYS A 1 170 ? -7.318 12.376 9.961 1.00 97.25 170 CYS A O 1
ATOM 1353 N N . GLU A 1 171 ? -8.708 10.650 9.623 1.00 95.00 171 GLU A N 1
ATOM 1354 C CA . GLU A 1 171 ? -9.457 10.787 10.876 1.00 95.00 171 GLU A CA 1
ATOM 1355 C C . GLU A 1 171 ? -8.573 10.587 12.110 1.00 95.00 171 GLU A C 1
ATOM 1357 O O . GLU A 1 171 ? -8.626 11.390 13.042 1.00 95.00 171 GLU A O 1
ATOM 1362 N N . VAL A 1 172 ? -7.719 9.559 12.102 1.00 93.94 172 VAL A N 1
ATOM 1363 C CA . VAL A 1 172 ? -6.813 9.249 13.220 1.00 93.94 172 VAL A CA 1
ATOM 1364 C C . VAL A 1 172 ? -5.689 10.278 13.339 1.00 93.94 172 VAL A C 1
ATOM 1366 O O . VAL A 1 172 ? -5.293 10.641 14.447 1.00 93.94 172 VAL A O 1
ATOM 1369 N N . THR A 1 173 ? -5.167 10.768 12.214 1.00 93.81 173 THR A N 1
ATOM 1370 C CA . THR A 1 173 ? -4.032 11.708 12.206 1.00 93.81 173 THR A CA 1
ATOM 1371 C C . THR A 1 173 ? -4.438 13.180 12.202 1.00 93.81 173 THR A C 1
ATOM 1373 O O . THR A 1 173 ? -3.577 14.049 12.345 1.00 93.81 173 THR A O 1
ATOM 1376 N N . GLY A 1 174 ? -5.731 13.479 12.050 1.00 95.69 174 GLY A N 1
ATOM 1377 C CA . GLY A 1 174 ? -6.248 14.843 11.920 1.00 95.69 174 GLY A CA 1
ATOM 1378 C C . GLY A 1 174 ? -5.867 15.530 10.604 1.00 95.69 174 GLY A C 1
ATOM 1379 O O . GLY A 1 174 ? -5.884 16.759 10.533 1.00 95.69 174 GLY A O 1
ATOM 1380 N N . ARG A 1 175 ? -5.487 14.762 9.575 1.00 96.94 175 ARG A N 1
ATOM 1381 C CA . ARG A 1 175 ? -5.185 15.281 8.234 1.00 96.94 175 ARG A CA 1
ATOM 1382 C C . ARG A 1 175 ? -6.468 15.606 7.474 1.00 96.94 175 ARG A C 1
ATOM 1384 O O . ARG A 1 175 ? -7.514 14.998 7.691 1.00 96.94 175 ARG A O 1
ATOM 1391 N N . GLU A 1 176 ? -6.372 16.552 6.545 1.00 97.38 176 GLU A N 1
ATOM 1392 C CA . GLU A 1 176 ? -7.463 16.831 5.615 1.00 97.38 176 GLU A CA 1
ATOM 1393 C C . GLU A 1 176 ? -7.671 15.641 4.670 1.00 97.38 176 GLU A C 1
ATOM 1395 O O . GLU A 1 176 ? -6.718 14.972 4.262 1.00 97.38 176 GLU A O 1
ATOM 1400 N N . LYS A 1 177 ? -8.935 15.345 4.365 1.00 97.75 177 LYS A N 1
ATOM 1401 C CA . LYS A 1 177 ? -9.294 14.295 3.414 1.00 97.75 177 LYS A CA 1
ATOM 1402 C C . LYS A 1 177 ? -9.081 14.814 1.987 1.00 97.75 177 LYS A C 1
ATOM 1404 O O . LYS A 1 177 ? -9.528 15.925 1.706 1.00 97.75 177 LYS A O 1
ATOM 1409 N N . PRO A 1 178 ? -8.463 14.033 1.085 1.00 97.50 178 PRO A N 1
ATOM 1410 C CA . PRO A 1 178 ? -8.294 14.445 -0.303 1.00 97.50 178 PRO A CA 1
ATOM 1411 C C . PRO A 1 178 ? -9.653 14.549 -1.004 1.00 97.50 178 PRO A C 1
ATOM 1413 O O . PRO A 1 178 ? -10.612 13.849 -0.633 1.00 97.50 178 PRO A O 1
ATOM 1416 N N . ASP A 1 179 ? -9.722 15.426 -2.005 1.00 97.12 179 ASP A N 1
ATOM 1417 C CA . ASP A 1 179 ? -10.900 15.596 -2.856 1.00 97.12 179 ASP A CA 1
ATOM 1418 C C . ASP A 1 179 ? -11.195 14.280 -3.603 1.00 97.12 179 ASP A C 1
ATOM 1420 O O . ASP A 1 179 ? -10.296 13.510 -3.934 1.00 97.12 179 ASP A O 1
ATOM 1424 N N . ASP A 1 180 ? -12.475 13.979 -3.811 1.00 97.06 180 ASP A N 1
ATOM 1425 C CA . ASP A 1 180 ? -12.901 12.845 -4.636 1.00 97.06 180 ASP A CA 1
ATOM 1426 C C . ASP A 1 180 ? -13.239 13.256 -6.073 1.00 97.06 180 ASP A C 1
ATOM 1428 O O . ASP A 1 180 ? -13.729 12.436 -6.857 1.00 97.06 180 ASP A O 1
ATOM 1432 N N . ALA A 1 181 ? -13.022 14.531 -6.410 1.00 96.56 181 ALA A N 1
ATOM 1433 C CA . ALA A 1 181 ? -13.341 15.165 -7.681 1.00 96.56 181 ALA A CA 1
ATOM 1434 C C . ALA A 1 181 ? -14.811 14.962 -8.117 1.00 96.56 181 ALA A C 1
ATOM 1436 O O . ALA A 1 181 ? -15.138 15.051 -9.305 1.00 96.56 181 ALA A O 1
ATOM 1437 N N . GLY A 1 182 ? -15.711 14.641 -7.180 1.00 96.56 182 GLY A N 1
ATOM 1438 C CA . GLY A 1 182 ? -17.105 14.282 -7.441 1.00 96.56 182 GLY A CA 1
ATOM 1439 C C . GLY A 1 182 ? -17.336 12.855 -7.964 1.00 96.56 182 GLY A C 1
ATOM 1440 O O . GLY A 1 182 ? -18.458 12.537 -8.360 1.00 96.56 182 GLY A O 1
ATOM 1441 N N . TRP A 1 183 ? -16.322 11.981 -7.976 1.00 94.56 183 TRP A N 1
ATOM 1442 C CA . TRP A 1 183 ? -16.426 10.579 -8.429 1.00 94.56 183 TRP A CA 1
ATOM 1443 C C . TRP A 1 183 ? -16.958 9.637 -7.337 1.00 94.56 183 TRP A C 1
ATOM 1445 O O . TRP A 1 183 ? -17.361 8.501 -7.626 1.00 94.56 183 TRP A O 1
ATOM 1455 N N . GLY A 1 184 ? -16.996 10.125 -6.097 1.00 94.88 184 GLY A N 1
ATOM 1456 C CA . GLY A 1 184 ? -17.432 9.404 -4.910 1.00 94.88 184 GLY A CA 1
ATOM 1457 C C . GLY A 1 184 ? -16.300 8.667 -4.189 1.00 94.88 184 GLY A C 1
ATOM 1458 O O . GLY A 1 184 ? -15.257 8.359 -4.762 1.00 94.88 184 GLY A O 1
ATOM 1459 N N . ARG A 1 185 ? -16.556 8.338 -2.917 1.00 96.00 185 ARG A N 1
ATOM 1460 C CA . ARG A 1 185 ? -15.601 7.737 -1.964 1.00 96.00 185 ARG A CA 1
ATOM 1461 C C . ARG A 1 185 ? -15.872 6.241 -1.714 1.00 96.00 185 ARG A C 1
ATOM 1463 O O . ARG A 1 185 ? -16.505 5.561 -2.525 1.00 96.00 185 ARG A O 1
ATOM 1470 N N . GLY A 1 186 ? -15.416 5.726 -0.570 1.00 94.81 186 GLY A N 1
ATOM 1471 C CA . GLY A 1 186 ? -15.599 4.342 -0.125 1.00 94.81 186 GLY A CA 1
ATOM 1472 C C . GLY A 1 186 ? -14.509 3.427 -0.674 1.00 94.81 186 GLY A C 1
ATOM 1473 O O . GLY A 1 186 ? -13.332 3.764 -0.634 1.00 94.81 186 GLY A O 1
ATOM 1474 N N . ARG A 1 187 ? -14.896 2.290 -1.255 1.00 95.31 187 ARG A N 1
ATOM 1475 C CA . ARG A 1 187 ? -13.959 1.281 -1.792 1.00 95.31 187 ARG A CA 1
ATOM 1476 C C . ARG A 1 187 ? -13.305 1.647 -3.131 1.00 95.31 187 ARG A C 1
ATOM 1478 O O . ARG A 1 187 ? -12.707 0.791 -3.777 1.00 95.31 187 ARG A O 1
ATOM 1485 N N . ARG A 1 188 ? -13.479 2.885 -3.593 1.00 96.81 188 ARG A N 1
ATOM 1486 C CA . ARG A 1 188 ? -12.795 3.407 -4.782 1.00 96.81 188 ARG A CA 1
ATOM 1487 C C . ARG A 1 188 ? -11.355 3.773 -4.420 1.00 96.81 188 ARG A C 1
ATOM 1489 O O . ARG A 1 188 ? -11.145 4.174 -3.275 1.00 96.81 188 ARG A O 1
ATOM 1496 N N . PRO A 1 189 ? -10.406 3.679 -5.363 1.00 98.06 189 PRO A N 1
ATOM 1497 C CA . PRO A 1 189 ? -9.041 4.143 -5.148 1.00 98.06 189 PRO A CA 1
ATOM 1498 C C . PRO A 1 189 ? -9.032 5.602 -4.706 1.00 98.06 189 PRO A C 1
ATOM 1500 O O . PRO A 1 189 ? -9.761 6.420 -5.275 1.00 98.06 189 PRO A O 1
ATOM 1503 N N . VAL A 1 190 ? -8.228 5.913 -3.694 1.00 98.31 190 VAL A N 1
ATOM 1504 C CA . VAL A 1 190 ? -7.981 7.296 -3.301 1.00 98.31 190 VAL A CA 1
ATOM 1505 C C . VAL A 1 190 ? -7.245 8.010 -4.435 1.00 98.31 190 VAL A C 1
ATOM 1507 O O . VAL A 1 190 ? -6.322 7.464 -5.040 1.00 98.31 190 VAL A O 1
ATOM 1510 N N . ILE A 1 191 ? -7.675 9.230 -4.730 1.00 97.94 191 ILE A N 1
ATOM 1511 C CA . ILE A 1 191 ? -7.062 10.114 -5.725 1.00 97.94 191 ILE A CA 1
ATOM 1512 C C . ILE A 1 191 ? -6.684 11.441 -5.065 1.00 97.94 191 ILE A C 1
ATOM 1514 O O . ILE A 1 191 ? -6.944 11.634 -3.879 1.00 97.94 191 ILE A O 1
ATOM 1518 N N . ASP A 1 192 ? -6.033 12.326 -5.822 1.00 97.50 192 ASP A N 1
ATOM 1519 C CA . ASP A 1 192 ? -5.591 13.646 -5.353 1.00 97.50 192 ASP A CA 1
ATOM 1520 C C . ASP A 1 192 ? -4.698 13.592 -4.099 1.00 97.50 192 ASP A C 1
ATOM 1522 O O . ASP A 1 192 ? -4.746 14.455 -3.224 1.00 97.50 192 ASP A O 1
ATOM 1526 N N . VAL A 1 193 ? -3.839 12.570 -4.039 1.00 98.00 193 VAL A N 1
ATOM 1527 C CA . VAL A 1 193 ? -2.799 12.403 -3.015 1.00 98.00 193 VAL A CA 1
ATOM 1528 C C . VAL A 1 193 ? -1.412 12.603 -3.619 1.00 98.00 193 VAL A C 1
ATOM 1530 O O . VAL A 1 193 ? -1.122 12.136 -4.723 1.00 98.00 193 VAL A O 1
ATOM 1533 N N . SER A 1 194 ? -0.540 13.307 -2.897 1.00 98.25 194 SER A N 1
ATOM 1534 C CA . SER A 1 194 ? 0.860 13.484 -3.295 1.00 98.25 194 SER A CA 1
ATOM 1535 C C . SER A 1 194 ? 1.709 12.242 -2.984 1.00 98.25 194 SER A C 1
ATOM 1537 O O . SER A 1 194 ? 1.291 11.332 -2.263 1.00 98.25 194 SER A O 1
ATOM 1539 N N . TRP A 1 195 ? 2.940 12.206 -3.500 1.00 98.19 195 TRP A N 1
ATOM 1540 C CA . TRP A 1 195 ? 3.895 11.152 -3.149 1.00 98.19 195 TRP A CA 1
ATOM 1541 C C . TRP A 1 195 ? 4.255 11.191 -1.654 1.00 98.19 195 TRP A C 1
ATOM 1543 O O . TRP A 1 195 ? 4.391 10.148 -1.006 1.00 98.19 195 TRP A O 1
ATOM 1553 N N . GLU A 1 196 ? 4.366 12.392 -1.086 1.00 98.38 196 GLU A N 1
ATOM 1554 C CA . GLU A 1 196 ? 4.623 12.623 0.333 1.00 98.38 196 GLU A CA 1
ATOM 1555 C C . GLU A 1 196 ? 3.471 12.105 1.201 1.00 98.38 196 GLU A C 1
ATOM 1557 O O . GLU A 1 196 ? 3.704 11.482 2.238 1.00 98.38 196 GLU A O 1
ATOM 1562 N N . ASP A 1 197 ? 2.231 12.308 0.759 1.00 98.38 197 ASP A N 1
ATOM 1563 C CA . ASP A 1 197 ? 1.034 11.804 1.430 1.00 98.38 197 ASP A CA 1
ATOM 1564 C C . ASP A 1 197 ? 0.958 10.279 1.408 1.00 98.38 197 ASP A C 1
ATOM 1566 O O . ASP A 1 197 ? 0.741 9.650 2.446 1.00 98.38 197 ASP A O 1
ATOM 1570 N N . ALA A 1 198 ? 1.217 9.671 0.249 1.00 98.31 198 ALA A N 1
ATOM 1571 C CA . ALA A 1 198 ? 1.253 8.220 0.111 1.00 98.31 198 ALA A CA 1
ATOM 1572 C C . ALA A 1 198 ? 2.363 7.589 0.976 1.00 98.31 198 ALA A C 1
ATOM 1574 O O . ALA A 1 198 ? 2.169 6.533 1.585 1.00 98.31 198 ALA A O 1
ATOM 1575 N N . THR A 1 199 ? 3.513 8.261 1.086 1.00 98.38 199 THR A N 1
ATOM 1576 C CA . THR A 1 199 ? 4.610 7.843 1.970 1.00 98.38 199 THR A CA 1
ATOM 1577 C C . THR A 1 199 ? 4.206 7.950 3.441 1.00 98.38 199 THR A C 1
ATOM 1579 O O . THR A 1 199 ? 4.375 6.987 4.188 1.00 98.38 199 THR A O 1
ATOM 1582 N N . ALA A 1 200 ? 3.600 9.069 3.849 1.00 98.50 200 ALA A N 1
ATOM 1583 C CA . ALA A 1 200 ? 3.125 9.265 5.217 1.00 98.50 200 ALA A CA 1
ATOM 1584 C C . ALA A 1 200 ? 2.048 8.242 5.617 1.00 98.50 200 ALA A C 1
ATOM 1586 O O . ALA A 1 200 ? 2.068 7.738 6.741 1.00 98.50 200 ALA A O 1
ATOM 1587 N N . TYR A 1 201 ? 1.143 7.894 4.698 1.00 98.38 201 TYR A N 1
ATOM 1588 C CA . TYR A 1 201 ? 0.164 6.827 4.903 1.00 98.38 201 TYR A CA 1
ATOM 1589 C C . TYR A 1 201 ? 0.849 5.480 5.164 1.00 98.38 201 TYR A C 1
ATOM 1591 O O . TYR A 1 201 ? 0.518 4.797 6.131 1.00 98.38 201 TYR A O 1
ATOM 1599 N N . ALA A 1 202 ? 1.841 5.103 4.351 1.00 98.31 202 ALA A N 1
ATOM 1600 C CA . ALA A 1 202 ? 2.557 3.840 4.526 1.00 98.31 202 ALA A CA 1
ATOM 1601 C C . ALA A 1 202 ? 3.358 3.786 5.844 1.00 98.31 202 ALA A C 1
ATOM 1603 O O . ALA A 1 202 ? 3.421 2.741 6.500 1.00 98.31 202 ALA A O 1
ATOM 1604 N N . GLU A 1 203 ? 3.947 4.907 6.265 1.00 98.06 203 GLU A N 1
ATOM 1605 C CA . GLU A 1 203 ? 4.634 5.023 7.556 1.00 98.06 203 GLU A CA 1
ATOM 1606 C C . GLU A 1 203 ? 3.665 4.880 8.733 1.00 98.06 203 GLU A C 1
ATOM 1608 O O . GLU A 1 203 ? 3.919 4.096 9.651 1.00 98.06 203 GLU A O 1
ATOM 1613 N N . TRP A 1 204 ? 2.525 5.573 8.688 1.00 97.38 204 TRP A N 1
ATOM 1614 C CA . TRP A 1 204 ? 1.477 5.443 9.700 1.00 97.38 204 TRP A CA 1
ATOM 1615 C C . TRP A 1 204 ? 0.928 4.014 9.770 1.00 97.38 204 TRP A C 1
ATOM 1617 O O . TRP A 1 204 ? 0.867 3.429 10.852 1.00 97.38 204 TRP A O 1
ATOM 1627 N N . LEU A 1 205 ? 0.627 3.409 8.619 1.00 96.44 205 LEU A N 1
ATOM 1628 C CA . LEU A 1 205 ? 0.139 2.034 8.519 1.00 96.44 205 LEU A CA 1
ATOM 1629 C C . LEU A 1 205 ? 1.138 1.040 9.129 1.00 96.44 205 LEU A C 1
ATOM 1631 O O . LEU A 1 205 ? 0.747 0.053 9.762 1.00 96.44 205 LEU A O 1
ATOM 1635 N N . SER A 1 206 ? 2.436 1.321 8.989 1.00 95.38 206 SER A N 1
ATOM 1636 C CA . SER A 1 206 ? 3.480 0.537 9.646 1.00 95.38 206 SER A CA 1
ATOM 1637 C C . SER A 1 206 ? 3.424 0.648 11.168 1.00 95.38 206 SER A C 1
ATOM 1639 O O . SER A 1 206 ? 3.553 -0.354 11.872 1.00 95.38 206 SER A O 1
ATOM 1641 N N . GLY A 1 207 ? 3.202 1.861 11.680 1.00 93.44 207 GLY A N 1
ATOM 1642 C CA . GLY A 1 207 ? 3.045 2.124 13.109 1.00 93.44 207 GLY A CA 1
ATOM 1643 C C . GLY A 1 207 ? 1.817 1.441 13.714 1.00 93.44 207 GLY A C 1
ATOM 1644 O O . GLY A 1 207 ? 1.923 0.846 14.786 1.00 93.44 207 GLY A O 1
ATOM 1645 N N . GLU A 1 208 ? 0.677 1.468 13.019 1.00 89.06 208 GLU A N 1
ATOM 1646 C CA . GLU A 1 208 ? -0.567 0.872 13.526 1.00 89.06 208 GLU A CA 1
ATOM 1647 C C . GLU A 1 208 ? -0.556 -0.653 13.504 1.00 89.06 208 GLU A C 1
ATOM 1649 O O . GLU A 1 208 ? -1.042 -1.300 14.430 1.00 89.06 208 GLU A O 1
ATOM 1654 N N . THR A 1 209 ? 0.022 -1.248 12.462 1.00 87.94 209 THR A N 1
ATOM 1655 C CA . THR A 1 209 ? 0.004 -2.708 12.293 1.00 87.94 209 THR A CA 1
ATOM 1656 C C . THR A 1 209 ? 1.218 -3.411 12.898 1.00 87.94 209 THR A C 1
ATOM 1658 O O . THR A 1 209 ? 1.222 -4.637 13.010 1.00 87.94 209 THR A O 1
ATOM 1661 N N . GLY A 1 210 ? 2.286 -2.674 13.220 1.00 91.88 210 GLY A N 1
ATOM 1662 C CA . GLY A 1 210 ? 3.580 -3.238 13.617 1.00 91.88 210 GLY A CA 1
ATOM 1663 C C . GLY A 1 210 ? 4.313 -3.988 12.495 1.00 91.88 210 GLY A C 1
ATOM 1664 O O . GLY A 1 210 ? 5.353 -4.600 12.742 1.00 91.88 210 GLY A O 1
ATOM 1665 N N . ARG A 1 211 ? 3.791 -3.961 11.263 1.00 93.00 211 ARG A N 1
ATOM 1666 C CA . ARG A 1 211 ? 4.428 -4.524 10.063 1.00 93.00 211 ARG A CA 1
ATOM 1667 C C . ARG A 1 211 ? 5.085 -3.403 9.267 1.00 93.00 211 ARG A C 1
ATOM 1669 O O . ARG A 1 211 ? 4.758 -2.239 9.439 1.00 93.00 211 ARG A O 1
ATOM 1676 N N . ARG A 1 212 ? 6.015 -3.729 8.371 1.00 96.12 212 ARG A N 1
ATOM 1677 C CA . ARG A 1 212 ? 6.674 -2.716 7.537 1.00 96.12 212 ARG A CA 1
ATOM 1678 C C . ARG A 1 212 ? 5.917 -2.519 6.224 1.00 96.12 212 ARG A C 1
ATOM 1680 O O . ARG A 1 212 ? 5.998 -3.372 5.346 1.00 96.12 212 ARG A O 1
ATOM 1687 N N . PHE A 1 213 ? 5.266 -1.374 6.079 1.00 97.69 213 PHE A N 1
ATOM 1688 C CA . PHE A 1 213 ? 4.651 -0.896 4.844 1.00 97.69 213 PHE A CA 1
ATOM 1689 C C . PHE A 1 213 ? 5.504 0.207 4.208 1.00 97.69 213 PHE A C 1
ATOM 1691 O O . PHE A 1 213 ? 6.235 0.931 4.882 1.00 97.69 213 PHE A O 1
ATOM 1698 N N . ARG A 1 214 ? 5.458 0.288 2.878 1.00 98.44 214 ARG A N 1
ATOM 1699 C CA . ARG A 1 214 ? 6.127 1.306 2.058 1.00 98.44 214 ARG A CA 1
ATOM 1700 C C . ARG A 1 214 ? 5.524 1.305 0.659 1.00 98.44 214 ARG A C 1
ATOM 1702 O O . ARG A 1 214 ? 4.857 0.343 0.281 1.00 98.44 214 ARG A O 1
ATOM 1709 N N . LEU A 1 215 ? 5.841 2.325 -0.128 1.00 98.50 215 LEU A N 1
ATOM 1710 C CA . LEU A 1 215 ? 5.610 2.278 -1.567 1.00 98.50 215 LEU A CA 1
ATOM 1711 C C . LEU A 1 215 ? 6.479 1.177 -2.213 1.00 98.50 215 LEU A C 1
ATOM 1713 O O . LEU A 1 215 ? 7.614 0.944 -1.757 1.00 98.50 215 LEU A O 1
ATOM 1717 N N . PRO A 1 216 ? 5.968 0.476 -3.242 1.00 98.31 216 PRO A N 1
ATOM 1718 C CA . PRO A 1 216 ? 6.780 -0.447 -4.021 1.00 98.31 216 PRO A CA 1
ATOM 1719 C C . PRO A 1 216 ? 7.868 0.330 -4.769 1.00 98.31 216 PRO A C 1
ATOM 1721 O O . PRO A 1 216 ? 7.698 1.499 -5.115 1.00 98.31 216 PRO A O 1
ATOM 1724 N N . THR A 1 217 ? 8.999 -0.320 -5.024 1.00 98.25 217 THR A N 1
ATOM 1725 C CA . THR A 1 217 ? 9.941 0.189 -6.030 1.00 98.25 217 THR A CA 1
ATOM 1726 C C . THR A 1 217 ? 9.327 0.039 -7.422 1.00 98.25 217 THR A C 1
ATOM 1728 O O . THR A 1 217 ? 8.440 -0.791 -7.618 1.00 98.25 217 THR A O 1
ATOM 1731 N N . GLU A 1 218 ? 9.816 0.797 -8.403 1.00 97.56 218 GLU A N 1
ATOM 1732 C CA . GLU A 1 218 ? 9.357 0.672 -9.794 1.00 97.56 218 GLU A CA 1
ATOM 1733 C C . GLU A 1 218 ? 9.497 -0.771 -10.312 1.00 97.56 218 GLU A C 1
ATOM 1735 O O . GLU A 1 218 ? 8.557 -1.324 -10.874 1.00 97.56 218 GLU A O 1
ATOM 1740 N N . ALA A 1 219 ? 10.621 -1.428 -10.007 1.00 97.62 219 ALA A N 1
ATOM 1741 C CA . ALA A 1 219 ? 10.863 -2.821 -10.377 1.00 97.62 219 ALA A CA 1
ATOM 1742 C C . ALA A 1 219 ? 9.901 -3.809 -9.700 1.00 97.62 219 ALA A C 1
ATOM 1744 O O . ALA A 1 219 ? 9.437 -4.748 -10.339 1.00 97.62 219 ALA A O 1
ATOM 1745 N N . GLU A 1 220 ? 9.590 -3.620 -8.414 1.00 98.31 220 GLU A N 1
ATOM 1746 C CA . GLU A 1 220 ? 8.600 -4.448 -7.708 1.00 98.31 220 GLU A CA 1
ATOM 1747 C C . GLU A 1 220 ? 7.199 -4.257 -8.284 1.00 98.31 220 GLU A C 1
ATOM 1749 O O . GLU A 1 220 ? 6.465 -5.233 -8.448 1.00 98.31 220 GLU A O 1
ATOM 1754 N N . TRP A 1 221 ? 6.836 -3.009 -8.596 1.00 97.69 221 TRP A N 1
ATOM 1755 C CA . TRP A 1 221 ? 5.545 -2.685 -9.184 1.00 97.69 221 TRP A CA 1
ATOM 1756 C C . TRP A 1 221 ? 5.403 -3.321 -10.565 1.00 97.69 221 TRP A C 1
ATOM 1758 O O . TRP A 1 221 ? 4.437 -4.047 -10.793 1.00 97.69 221 TRP A O 1
ATOM 1768 N N . GLU A 1 222 ? 6.388 -3.131 -11.449 1.00 95.56 222 GLU A N 1
ATOM 1769 C CA . GLU A 1 222 ? 6.362 -3.734 -12.778 1.00 95.56 222 GLU A CA 1
ATOM 1770 C C . GLU A 1 222 ? 6.345 -5.261 -12.663 1.00 95.56 222 GLU A C 1
ATOM 1772 O O . GLU A 1 222 ? 5.453 -5.900 -13.212 1.00 95.56 222 GLU A O 1
ATOM 1777 N N . TYR A 1 223 ? 7.236 -5.862 -11.869 1.00 95.75 223 TYR A N 1
ATOM 1778 C CA . TYR A 1 223 ? 7.275 -7.313 -11.675 1.00 95.75 223 TYR A CA 1
ATOM 1779 C C . TYR A 1 223 ? 5.925 -7.893 -11.233 1.00 95.75 223 TYR A C 1
ATOM 1781 O O . TYR A 1 223 ? 5.462 -8.889 -11.798 1.00 95.75 223 TYR A O 1
ATOM 1789 N N . ALA A 1 224 ? 5.267 -7.263 -10.255 1.00 95.88 224 ALA A N 1
ATOM 1790 C CA . ALA A 1 224 ? 3.946 -7.677 -9.792 1.00 95.88 224 ALA A CA 1
ATOM 1791 C C . ALA A 1 224 ? 2.870 -7.484 -10.873 1.00 95.88 224 ALA A C 1
ATOM 1793 O O . ALA A 1 224 ? 2.084 -8.403 -11.111 1.00 95.88 224 ALA A O 1
ATOM 1794 N N . ALA A 1 225 ? 2.865 -6.343 -11.572 1.00 93.56 225 ALA A N 1
ATOM 1795 C CA . ALA A 1 225 ? 1.930 -6.051 -12.661 1.00 93.56 225 ALA A CA 1
ATOM 1796 C C . ALA A 1 225 ? 2.073 -7.037 -13.834 1.00 93.56 225 ALA A C 1
ATOM 1798 O O . ALA A 1 225 ? 1.079 -7.450 -14.430 1.00 93.56 225 ALA A O 1
ATOM 1799 N N . ARG A 1 226 ? 3.301 -7.501 -14.104 1.00 91.69 226 ARG A N 1
ATOM 1800 C CA . ARG A 1 226 ? 3.598 -8.556 -15.083 1.00 91.69 226 ARG A CA 1
ATOM 1801 C C . ARG A 1 226 ? 3.106 -9.945 -14.649 1.00 91.69 226 ARG A C 1
ATOM 1803 O O . ARG A 1 226 ? 3.121 -10.870 -15.461 1.00 91.69 226 ARG A O 1
ATOM 1810 N N . GLY A 1 227 ? 2.668 -10.116 -13.399 1.00 92.69 227 GLY A N 1
ATOM 1811 C CA . GLY A 1 227 ? 2.218 -11.385 -12.815 1.00 92.69 227 GLY A CA 1
ATOM 1812 C C . GLY A 1 227 ? 3.303 -12.162 -12.060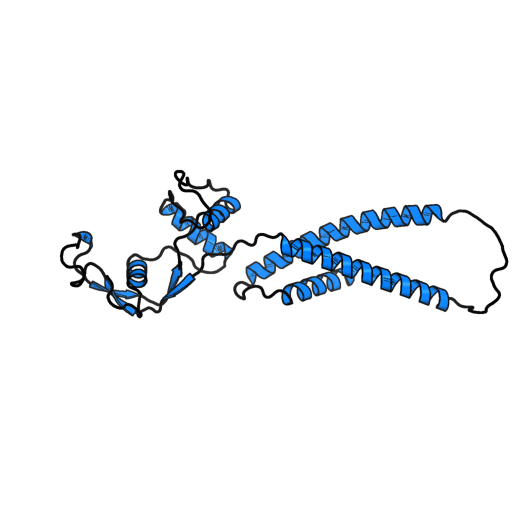 1.00 92.69 227 GLY A C 1
ATOM 1813 O O . GLY A 1 227 ? 3.089 -13.325 -11.710 1.00 92.69 227 GLY A O 1
ATOM 1814 N N . GLY A 1 228 ? 4.469 -11.555 -11.817 1.00 92.06 228 GLY A N 1
ATOM 1815 C CA . GLY A 1 228 ? 5.603 -12.170 -11.124 1.00 92.06 228 GLY A CA 1
ATOM 1816 C C . GLY A 1 228 ? 6.041 -13.496 -11.757 1.00 92.06 228 GLY A C 1
ATOM 1817 O O . GLY A 1 228 ? 6.004 -13.665 -12.976 1.00 92.06 228 GLY A O 1
ATOM 1818 N N . LYS A 1 229 ? 6.399 -14.493 -10.935 1.00 89.62 229 LYS A N 1
ATOM 1819 C CA . LYS A 1 229 ? 6.709 -15.859 -11.415 1.00 89.62 229 LYS A CA 1
ATOM 1820 C C . LYS A 1 229 ? 5.554 -16.563 -12.126 1.00 89.62 229 LYS A C 1
ATOM 1822 O O . LYS A 1 229 ? 5.788 -17.523 -12.855 1.00 89.62 229 LYS A O 1
ATOM 1827 N N . LEU A 1 230 ? 4.319 -16.119 -11.901 1.00 87.06 230 LEU A N 1
ATOM 1828 C CA . LEU A 1 230 ? 3.126 -16.677 -12.534 1.00 87.06 230 LEU A CA 1
ATOM 1829 C C . LEU A 1 230 ? 2.779 -15.966 -13.848 1.00 87.06 230 LEU A C 1
ATOM 1831 O O . LEU A 1 230 ? 1.731 -16.259 -14.433 1.00 87.06 230 LEU A O 1
ATOM 1835 N N . SER A 1 231 ? 3.636 -15.044 -14.309 1.00 84.38 231 SER A N 1
ATOM 1836 C CA . SER A 1 231 ? 3.454 -14.348 -15.576 1.00 84.38 231 SER A CA 1
ATOM 1837 C C . SER A 1 231 ? 3.249 -15.338 -16.718 1.00 84.38 231 SER A C 1
ATOM 1839 O O . SER A 1 231 ? 3.936 -16.354 -16.834 1.00 84.38 231 SER A O 1
ATOM 1841 N N . ARG A 1 232 ? 2.290 -15.020 -17.585 1.00 78.81 232 ARG A N 1
ATOM 1842 C CA . ARG A 1 232 ? 2.013 -15.769 -18.816 1.00 78.81 232 ARG A CA 1
ATOM 1843 C C . ARG A 1 232 ? 2.349 -14.957 -20.073 1.00 78.81 232 ARG A C 1
ATOM 1845 O O . ARG A 1 232 ? 1.901 -15.331 -21.152 1.00 78.81 232 ARG A O 1
ATOM 1852 N N . GLY A 1 233 ? 3.096 -13.856 -19.923 1.00 72.38 233 GLY A N 1
ATOM 1853 C CA . GLY A 1 233 ? 3.504 -12.982 -21.030 1.00 72.38 233 GLY A CA 1
ATOM 1854 C C . GLY A 1 233 ? 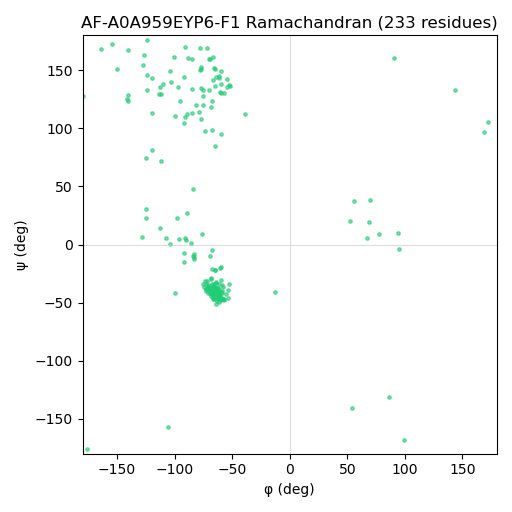2.354 -12.187 -21.659 1.00 72.38 233 GLY A C 1
ATOM 1855 O O . GLY A 1 233 ? 2.292 -12.076 -22.874 1.00 72.38 233 GLY A O 1
ATOM 1856 N N . TYR A 1 234 ? 1.403 -11.694 -20.856 1.00 62.66 234 TYR A N 1
ATOM 1857 C CA . TYR A 1 234 ? 0.217 -10.961 -21.338 1.00 62.66 234 TYR A CA 1
ATOM 1858 C C . TYR A 1 234 ? 0.420 -9.440 -21.470 1.00 62.66 234 TYR A C 1
ATOM 1860 O O . TYR A 1 234 ? -0.542 -8.693 -21.296 1.00 62.66 234 TYR A O 1
ATOM 1868 N N . ILE A 1 235 ? 1.648 -8.979 -21.698 1.00 59.31 235 ILE A N 1
ATOM 1869 C CA . ILE A 1 235 ? 2.010 -7.553 -21.649 1.00 59.31 235 ILE A CA 1
ATOM 1870 C C . ILE A 1 235 ? 2.311 -7.062 -23.052 1.00 59.31 235 ILE A C 1
ATOM 1872 O O . ILE A 1 235 ? 2.964 -7.837 -23.784 1.00 59.31 235 ILE A O 1
#

pLDDT: mean 74.36, std 21.59, range [34.66, 98.5]

Radius of gyration: 31.63 Å; Cα contacts (8 Å, |Δi|>4): 163; chains: 1; bounding box: 68×43×96 Å

Foldseek 3Di:
DVVLVVVLVVLVVVVVVDPDPDADVVVVVVVSVVVSVVVVVVVVVVVVVVVVVVVVVVVVVPDDDDDDDDDDDDPDDPVVVVVVVVVVVVVVVVVVVVVVVVVVVVVVVPDPDQDDADKDKFAWAKDWFFDDPLNPPPGDPVRPDTDIDTDHIDIDGPDADFLSNVVVVCVVVVHDRADPVPPDGDRHHRDPADPVRQQVSQVVSCVVRVHHGGDDDPVRVVCVVCVHPNHPSPD

Secondary structure (DSSP, 8-state):
--HHHHHHHHHHHHHHTS---SS-HHHHHHHHHHHHHHHHHHHHHHHHHHHHHHHHHHHTTS----------S---STHHHHHHHHHHHHHHHHHHHHHHHHHHHHHHTS-----PPPEEEE--EEEEES--GGGTT---GGG-S-EEEEE--EEEESSPPBHHHHHHHHHHHTPPPPP-TTS--SSSBP-S--HHHHHHHHHHHHHHHSS---PPPHHHHHHHHTTGGG--S--

Sequence (235 aa):
PETERLARQAVLDVLDSIELPDDSFAQRERQVALLEQQVELTAEEEETEFSAVLARKLGLLGGQKEKGDFWKYGWRGRWARLAVGLLVLALLLGVWKVMVISSAKSISGSVDYWTPPEMVFVEGGTFMMGCTAEQEGYCLENEIPDHQVLVSDFSIGKYEVTFEEYDHFCEVTGREKPDDAGWGRGRRPVIDVSWEDATAYAEWLSGETGRRFRLPTEAEWEYAARGGKLSRGYI